Protein AF-F5LFX8-F1 (afdb_monomer_lite)

Structure (mmCIF, N/CA/C/O backbone):
data_AF-F5LFX8-F1
#
_entry.id   AF-F5LFX8-F1
#
loop_
_atom_site.group_PDB
_atom_site.id
_atom_site.type_symbol
_atom_site.label_atom_id
_atom_site.label_alt_id
_atom_site.label_comp_id
_atom_site.label_asym_id
_atom_site.label_entity_id
_atom_site.label_seq_id
_atom_site.pdbx_PDB_ins_code
_atom_site.Cartn_x
_atom_site.Cartn_y
_atom_site.Cartn_z
_atom_site.occupancy
_atom_site.B_iso_or_equiv
_atom_site.auth_seq_id
_atom_site.auth_comp_id
_atom_site.auth_asym_id
_atom_site.auth_atom_id
_atom_site.pdbx_PDB_model_num
ATOM 1 N N . MET A 1 1 ? -10.896 36.212 -31.256 1.00 43.72 1 MET A N 1
ATOM 2 C CA . MET A 1 1 ? -9.937 35.649 -30.282 1.00 43.72 1 MET A CA 1
ATOM 3 C C . MET A 1 1 ? -9.120 34.624 -31.043 1.00 43.72 1 MET A C 1
ATOM 5 O O . MET A 1 1 ? -9.660 33.579 -31.378 1.00 43.72 1 MET A O 1
ATOM 9 N N . ASN A 1 2 ? -7.901 34.992 -31.443 1.00 46.12 2 ASN A N 1
ATOM 10 C CA . ASN A 1 2 ? -7.038 34.135 -32.257 1.00 46.12 2 ASN A CA 1
ATOM 11 C C . ASN A 1 2 ? -6.363 33.093 -31.366 1.00 46.12 2 ASN A C 1
ATOM 13 O O . ASN A 1 2 ? -5.952 33.394 -30.247 1.00 46.12 2 ASN A O 1
ATOM 17 N N . ASN A 1 3 ? -6.340 31.857 -31.858 1.00 49.91 3 ASN A N 1
ATOM 18 C CA . ASN A 1 3 ? -5.835 30.698 -31.145 1.00 49.91 3 ASN A CA 1
ATOM 19 C C . ASN A 1 3 ? -4.299 30.683 -31.278 1.00 49.91 3 ASN A C 1
ATOM 21 O O . ASN A 1 3 ? -3.817 30.522 -32.400 1.00 49.91 3 ASN A O 1
ATOM 25 N N . PRO A 1 4 ? -3.525 30.834 -30.187 1.00 53.50 4 PRO A N 1
ATOM 26 C CA . PRO A 1 4 ? -2.066 31.019 -30.233 1.00 53.50 4 PRO A CA 1
ATOM 27 C C . PRO A 1 4 ? -1.301 29.832 -30.839 1.00 53.50 4 PRO A C 1
ATOM 29 O O . PRO A 1 4 ? -0.122 29.947 -31.151 1.00 53.50 4 PRO A O 1
ATOM 32 N N . ILE A 1 5 ? -1.968 28.691 -31.027 1.00 47.16 5 ILE A N 1
ATOM 33 C CA . ILE A 1 5 ? -1.415 27.507 -31.690 1.00 47.16 5 ILE A CA 1
ATOM 34 C C . ILE A 1 5 ? -1.383 27.687 -33.216 1.00 47.16 5 ILE A C 1
ATOM 36 O O . ILE A 1 5 ? -0.435 27.243 -33.857 1.00 47.16 5 ILE A O 1
ATOM 40 N N . ASN A 1 6 ? -2.366 28.375 -33.806 1.00 46.91 6 ASN A N 1
ATOM 41 C CA . ASN A 1 6 ? -2.425 28.565 -35.260 1.00 46.91 6 ASN A CA 1
ATOM 42 C C . ASN A 1 6 ? -1.360 29.560 -35.750 1.00 46.91 6 ASN A C 1
ATOM 44 O O . ASN A 1 6 ? -0.768 29.340 -36.802 1.00 46.91 6 ASN A O 1
ATOM 48 N N . ASP A 1 7 ? -1.026 30.570 -34.941 1.00 52.62 7 ASP A N 1
ATOM 49 C CA . ASP A 1 7 ? 0.012 31.558 -35.275 1.00 52.62 7 ASP A CA 1
ATOM 50 C C . ASP A 1 7 ? 1.422 30.930 -35.341 1.00 52.62 7 ASP A C 1
ATOM 52 O O . ASP A 1 7 ? 2.287 31.398 -36.081 1.00 52.62 7 ASP A O 1
ATOM 56 N N . VAL A 1 8 ? 1.660 29.830 -34.616 1.00 51.22 8 VAL A N 1
ATOM 57 C CA . VAL A 1 8 ? 2.938 29.093 -34.654 1.00 51.22 8 VAL A CA 1
ATOM 58 C C . VAL A 1 8 ? 3.071 28.267 -35.937 1.00 51.22 8 VAL A C 1
ATOM 60 O O . VAL A 1 8 ? 4.167 28.164 -36.491 1.00 51.22 8 VAL A O 1
ATOM 63 N N . PHE A 1 9 ? 1.971 27.706 -36.446 1.00 47.09 9 PHE A N 1
ATOM 64 C CA . PHE A 1 9 ? 1.980 26.947 -37.701 1.00 47.09 9 PHE A CA 1
ATOM 65 C C . PHE A 1 9 ? 2.110 27.853 -38.933 1.00 47.09 9 PHE A C 1
ATOM 67 O O . PHE A 1 9 ? 2.837 27.498 -39.869 1.00 47.09 9 PHE A O 1
ATOM 74 N N . ASP A 1 10 ? 1.509 29.044 -38.897 1.00 51.84 10 ASP A N 1
ATOM 75 C CA . ASP A 1 10 ? 1.672 30.064 -39.941 1.00 51.84 10 ASP A CA 1
ATOM 76 C C . ASP A 1 10 ? 3.082 30.689 -39.930 1.00 51.84 10 ASP A C 1
ATOM 78 O O . ASP A 1 10 ? 3.617 31.042 -40.980 1.00 51.84 10 ASP A O 1
ATOM 82 N N . ALA A 1 11 ? 3.749 30.754 -38.769 1.00 55.66 11 ALA A N 1
ATOM 83 C CA . ALA A 1 11 ? 5.136 31.224 -38.664 1.00 55.66 11 ALA A CA 1
ATOM 84 C C . ALA A 1 11 ? 6.180 30.215 -39.187 1.00 55.66 11 ALA A C 1
ATOM 86 O O . ALA A 1 11 ? 7.295 30.603 -39.548 1.00 55.66 11 ALA A O 1
ATOM 87 N N . LEU A 1 12 ? 5.840 28.922 -39.225 1.00 51.59 12 LEU A N 1
ATOM 88 C CA . LEU A 1 12 ? 6.732 27.841 -39.665 1.00 51.59 12 LEU A CA 1
ATOM 89 C C . LEU A 1 12 ? 6.524 27.439 -41.128 1.00 51.59 12 LEU A C 1
ATOM 91 O O . LEU A 1 12 ? 7.352 26.713 -41.688 1.00 51.59 12 LEU A O 1
ATOM 95 N N . THR A 1 13 ? 5.446 27.895 -41.766 1.00 61.66 13 THR A N 1
ATOM 96 C CA . THR A 1 13 ? 5.218 27.629 -43.185 1.00 61.66 13 THR A CA 1
ATOM 97 C C . THR A 1 13 ? 6.021 28.621 -44.033 1.00 61.66 13 THR A C 1
ATOM 99 O O . THR A 1 13 ? 5.833 29.831 -43.916 1.00 61.66 13 THR A O 1
ATOM 102 N N . PRO A 1 14 ? 6.938 28.152 -44.906 1.00 60.28 14 PRO A N 1
ATOM 103 C CA . PRO A 1 14 ? 7.744 29.050 -45.722 1.00 60.28 14 PRO A CA 1
ATOM 104 C C . PRO A 1 14 ? 6.842 29.906 -46.605 1.00 60.28 14 PRO A C 1
ATOM 106 O O . PRO A 1 14 ? 5.980 29.378 -47.315 1.00 60.28 14 PRO A O 1
ATOM 109 N N . THR A 1 15 ? 7.069 31.216 -46.595 1.00 73.81 15 THR A N 1
ATOM 110 C CA . THR A 1 15 ? 6.330 32.146 -47.456 1.00 73.81 15 THR A CA 1
ATOM 111 C C . THR A 1 15 ? 6.517 31.770 -48.929 1.00 73.81 15 THR A C 1
ATOM 113 O O . THR A 1 15 ? 7.553 31.226 -49.323 1.00 73.81 15 THR A O 1
ATOM 116 N N . GLU A 1 16 ? 5.543 32.084 -49.783 1.00 72.69 16 GLU A N 1
ATOM 117 C CA . GLU A 1 16 ? 5.619 31.761 -51.219 1.00 72.69 16 GLU A CA 1
ATOM 118 C C . GLU A 1 16 ? 6.882 32.344 -51.889 1.00 72.69 16 GLU A C 1
ATOM 120 O O . GLU A 1 16 ? 7.506 31.701 -52.735 1.00 72.69 16 GLU A O 1
ATOM 125 N N . GLY A 1 17 ? 7.365 33.503 -51.420 1.00 73.81 17 GLY A N 1
ATOM 126 C CA . GLY A 1 17 ? 8.640 34.079 -51.862 1.00 73.81 17 GLY A CA 1
ATOM 127 C C . GLY A 1 17 ? 9.874 33.248 -51.471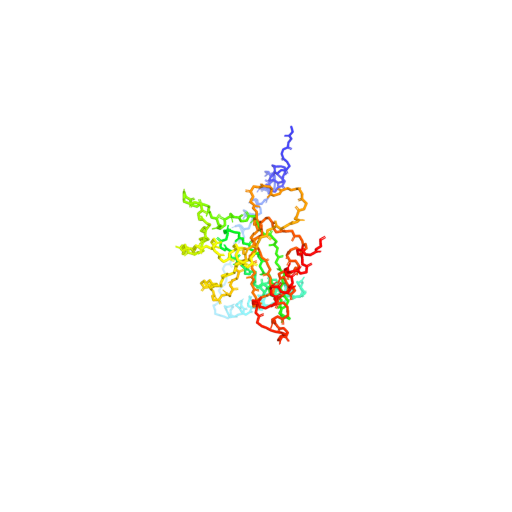 1.00 73.81 17 GLY A C 1
ATOM 128 O O . GLY A 1 17 ? 10.833 33.157 -52.243 1.00 73.81 17 GLY A O 1
ATOM 129 N N . GLN A 1 18 ? 9.857 32.599 -50.301 1.00 60.81 18 GLN A N 1
ATOM 130 C CA . GLN A 1 18 ? 10.919 31.682 -49.867 1.00 60.81 18 GLN A CA 1
ATOM 131 C C . GLN A 1 18 ? 10.873 30.362 -50.643 1.00 60.81 18 GLN A C 1
ATOM 133 O O . GLN A 1 18 ? 11.925 29.883 -51.073 1.00 60.81 18 GLN A O 1
ATOM 138 N N . LYS A 1 19 ? 9.678 29.820 -50.914 1.00 67.56 19 LYS A N 1
ATOM 139 C CA . LYS A 1 19 ? 9.518 28.629 -51.767 1.00 67.56 19 LYS A CA 1
ATOM 140 C C . LYS A 1 19 ? 10.029 28.875 -53.186 1.00 67.56 19 LYS A C 1
ATOM 142 O O . LYS A 1 19 ? 10.743 28.031 -53.725 1.00 67.56 19 LYS A O 1
ATOM 147 N N . ALA A 1 20 ? 9.747 30.043 -53.765 1.00 71.62 20 ALA A N 1
ATOM 148 C CA . ALA A 1 20 ? 10.241 30.415 -55.091 1.00 71.62 20 ALA A CA 1
ATOM 149 C C . ALA A 1 20 ? 11.778 30.530 -55.134 1.00 71.62 20 ALA A C 1
ATOM 151 O O . ALA A 1 20 ? 12.415 30.039 -56.069 1.00 71.62 20 ALA A O 1
ATOM 152 N N . LYS A 1 21 ? 12.403 31.106 -54.095 1.00 69.06 21 LYS A N 1
ATOM 153 C CA . LYS A 1 21 ? 13.873 31.134 -53.968 1.00 69.06 21 LYS A CA 1
ATOM 154 C C . LYS A 1 21 ? 14.472 29.733 -53.836 1.00 69.06 21 LYS A C 1
ATOM 156 O O . LYS A 1 21 ? 15.482 29.453 -54.482 1.00 69.06 21 LYS A O 1
ATOM 161 N N . MET A 1 22 ? 13.848 28.854 -53.052 1.00 62.44 22 MET A N 1
ATOM 162 C CA . MET A 1 22 ? 14.282 27.458 -52.923 1.00 62.44 22 MET A CA 1
ATOM 163 C C . MET A 1 22 ? 14.174 26.711 -54.256 1.00 62.44 22 MET A C 1
ATOM 165 O O . MET A 1 22 ? 15.120 26.035 -54.656 1.00 62.44 22 MET A O 1
ATOM 169 N N . TRP A 1 23 ? 13.078 26.890 -54.994 1.00 66.69 23 TRP A N 1
ATOM 170 C CA . TRP A 1 23 ? 12.894 26.274 -56.310 1.00 66.69 23 TRP A CA 1
ATOM 171 C C . TRP A 1 23 ? 13.900 26.761 -57.354 1.00 66.69 23 TRP A C 1
ATOM 173 O O . TRP A 1 23 ? 14.431 25.952 -58.120 1.00 66.69 23 TRP A O 1
ATOM 183 N N . ASN A 1 24 ? 14.224 28.055 -57.354 1.00 71.19 24 ASN A N 1
ATOM 184 C CA . ASN A 1 24 ? 15.251 28.604 -58.237 1.00 71.19 24 ASN A CA 1
ATOM 185 C C . ASN A 1 24 ? 16.651 28.081 -57.884 1.00 71.19 24 ASN A C 1
ATOM 187 O O . ASN A 1 24 ? 17.420 27.762 -58.789 1.00 71.19 24 ASN A O 1
ATOM 191 N N . ALA A 1 25 ? 16.965 27.908 -56.595 1.00 62.53 25 ALA A N 1
ATOM 192 C CA . ALA A 1 25 ? 18.230 27.314 -56.160 1.00 62.53 25 ALA A CA 1
ATOM 193 C C . ALA A 1 25 ? 18.351 25.834 -56.573 1.00 62.53 25 ALA A C 1
ATOM 195 O O . ALA A 1 25 ? 19.383 25.426 -57.105 1.00 62.53 25 ALA A O 1
ATOM 196 N N . ILE A 1 26 ? 17.277 25.050 -56.419 1.00 62.25 26 ILE A N 1
ATOM 197 C CA . ILE A 1 26 ? 17.220 23.637 -56.837 1.00 62.25 26 ILE A CA 1
ATOM 198 C C . ILE A 1 26 ? 17.352 23.507 -58.363 1.00 62.25 26 ILE A C 1
ATOM 200 O O . ILE A 1 26 ? 18.040 22.616 -58.867 1.00 62.25 26 ILE A O 1
ATOM 204 N N . SER A 1 27 ? 16.731 24.417 -59.113 1.00 64.62 27 SER A N 1
ATOM 205 C CA . SER A 1 27 ? 16.782 24.419 -60.581 1.00 64.62 27 SER A CA 1
ATOM 206 C C . SER A 1 27 ? 18.151 24.857 -61.112 1.00 64.62 27 SER A C 1
ATOM 208 O O . SER A 1 27 ? 18.653 24.266 -62.068 1.00 64.62 27 SER A O 1
ATOM 210 N N . ALA A 1 28 ? 18.808 25.819 -60.453 1.00 62.53 28 ALA A N 1
ATOM 211 C CA . ALA A 1 28 ? 20.181 26.220 -60.764 1.00 62.53 28 ALA A CA 1
ATOM 212 C C . ALA A 1 28 ? 21.189 25.086 -60.502 1.00 62.53 28 ALA A C 1
ATOM 214 O O . ALA A 1 28 ? 22.147 24.918 -61.256 1.00 62.53 28 ALA A O 1
ATOM 215 N N . GLN A 1 29 ? 20.938 24.252 -59.488 1.00 53.44 29 GLN A N 1
ATOM 216 C CA . GLN A 1 29 ? 21.784 23.106 -59.154 1.00 53.44 29 GLN A CA 1
ATOM 217 C C . GLN A 1 29 ? 21.656 21.951 -60.166 1.00 53.44 29 GLN A C 1
ATOM 219 O O . GLN A 1 29 ? 22.617 21.214 -60.384 1.00 53.44 29 GLN A O 1
ATOM 224 N N . LYS A 1 30 ? 20.504 21.821 -60.841 1.00 51.16 30 LYS A N 1
ATOM 225 C CA . LYS A 1 30 ? 20.271 20.801 -61.882 1.00 51.16 30 LYS A CA 1
ATOM 226 C C . LYS A 1 30 ? 20.978 21.079 -63.216 1.00 51.16 30 LYS A C 1
ATOM 228 O O . LYS A 1 30 ? 21.136 20.145 -63.998 1.00 51.16 30 LYS A O 1
ATOM 233 N N . ASN A 1 31 ? 21.421 22.313 -63.473 1.00 50.62 31 ASN A N 1
ATOM 234 C CA . ASN A 1 31 ? 22.055 22.704 -64.742 1.00 50.62 31 ASN A CA 1
ATOM 235 C C . ASN A 1 31 ? 23.593 22.667 -64.734 1.00 50.62 31 ASN A C 1
ATOM 237 O O . ASN A 1 31 ? 24.220 22.962 -65.752 1.00 50.62 31 ASN A O 1
ATOM 241 N N . ILE A 1 32 ? 24.226 22.266 -63.629 1.00 51.91 32 ILE A N 1
ATOM 242 C CA . ILE A 1 32 ? 25.683 22.103 -63.574 1.00 51.91 32 ILE A CA 1
ATOM 243 C C . ILE A 1 32 ? 26.025 20.674 -64.009 1.00 51.91 32 ILE A C 1
ATOM 245 O O . ILE A 1 32 ? 26.146 19.763 -63.192 1.00 51.91 32 ILE A O 1
ATOM 249 N N . GLN A 1 33 ? 26.166 20.464 -65.318 1.00 51.75 33 GLN A N 1
ATOM 250 C CA . GLN A 1 33 ? 26.798 19.256 -65.848 1.00 51.75 33 GLN A CA 1
ATOM 251 C C . GLN A 1 33 ? 28.321 19.350 -65.676 1.00 51.75 33 GLN A C 1
ATOM 253 O O . GLN A 1 33 ? 28.931 20.267 -66.229 1.00 51.75 33 GLN A O 1
ATOM 258 N N . PRO A 1 34 ? 28.989 18.395 -65.007 1.00 42.84 34 PRO A N 1
ATOM 259 C CA . PRO A 1 34 ? 30.418 18.233 -65.174 1.00 42.84 34 PRO A CA 1
ATOM 260 C C . PRO A 1 34 ? 30.694 17.379 -66.416 1.00 42.84 34 PRO A C 1
ATOM 262 O O . PRO A 1 34 ? 30.266 16.229 -66.542 1.00 42.84 34 PRO A O 1
ATOM 265 N N . ILE A 1 35 ? 31.452 17.981 -67.327 1.00 46.69 35 ILE A N 1
ATOM 266 C CA . ILE A 1 35 ? 32.096 17.363 -68.484 1.00 46.69 35 ILE A CA 1
ATOM 267 C C . ILE A 1 35 ? 32.816 16.077 -68.045 1.00 46.69 35 ILE A C 1
ATOM 269 O O . ILE A 1 35 ? 33.652 16.079 -67.139 1.00 46.69 35 ILE A O 1
ATOM 273 N N . ARG A 1 36 ? 32.492 14.961 -68.708 1.00 45.09 36 ARG A N 1
ATOM 274 C CA . ARG A 1 36 ? 33.184 13.673 -68.562 1.00 45.09 36 ARG A CA 1
ATOM 275 C C . ARG A 1 36 ? 34.646 13.817 -68.997 1.00 45.09 36 ARG A C 1
ATOM 277 O O . ARG A 1 36 ? 34.911 13.999 -70.181 1.00 45.09 36 ARG A O 1
ATOM 284 N N . SER A 1 37 ? 35.592 13.597 -68.084 1.00 38.25 37 SER A N 1
ATOM 285 C CA . SER A 1 37 ? 36.940 13.145 -68.445 1.00 38.25 37 SER A CA 1
ATOM 286 C C . SER A 1 37 ? 37.303 11.869 -67.673 1.00 38.25 37 SER A C 1
ATOM 288 O O . SER A 1 37 ? 36.925 11.659 -66.520 1.00 38.25 37 SER A O 1
ATOM 290 N N . ARG A 1 38 ? 37.933 10.947 -68.403 1.00 43.69 38 ARG A N 1
ATOM 291 C CA . ARG A 1 38 ? 38.226 9.555 -68.044 1.00 43.69 38 ARG A CA 1
ATOM 292 C C . ARG A 1 38 ? 39.338 9.460 -66.986 1.00 43.69 38 ARG A C 1
ATOM 2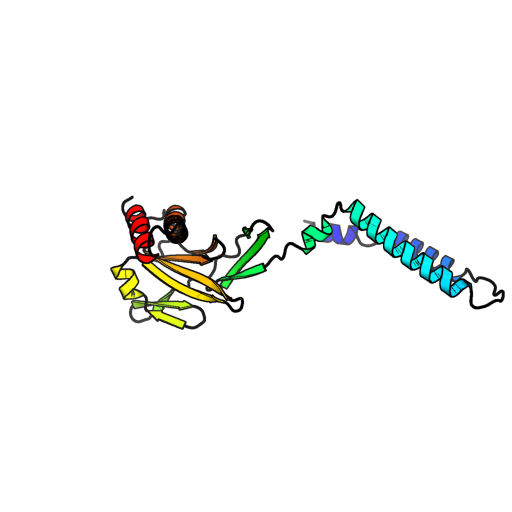94 O O . ARG A 1 38 ? 40.426 9.965 -67.212 1.00 43.69 38 ARG A O 1
ATOM 301 N N . SER A 1 39 ? 39.126 8.697 -65.913 1.00 41.72 39 SER A N 1
ATOM 302 C CA . SER A 1 39 ? 39.921 7.491 -65.583 1.00 41.72 39 SER A CA 1
ATOM 303 C C . SER A 1 39 ? 39.414 6.841 -64.277 1.00 41.72 39 SER A C 1
ATOM 305 O O . SER A 1 39 ? 38.948 7.555 -63.384 1.00 41.72 39 SER A O 1
ATOM 307 N N . PRO A 1 40 ? 39.420 5.497 -64.158 1.00 55.00 40 PRO A N 1
ATOM 308 C CA . PRO A 1 40 ? 38.656 4.803 -63.129 1.00 55.00 40 PRO A CA 1
ATOM 309 C C . PRO A 1 40 ? 39.539 4.311 -61.962 1.00 55.00 40 PRO A C 1
ATOM 311 O O . PRO A 1 40 ? 40.744 4.124 -62.086 1.00 55.00 40 PRO A O 1
ATOM 314 N N . ILE A 1 41 ? 38.890 4.047 -60.824 1.00 51.62 41 ILE A N 1
ATOM 315 C CA . ILE A 1 41 ? 39.345 3.233 -59.676 1.00 51.62 41 ILE A CA 1
ATOM 316 C C . ILE A 1 41 ? 39.977 3.988 -58.485 1.00 51.62 41 ILE A C 1
ATOM 318 O O . ILE A 1 41 ? 39.458 3.834 -57.381 1.00 51.62 41 ILE A O 1
ATOM 322 N N . ARG A 1 42 ? 40.982 4.870 -58.620 1.00 46.66 42 ARG A N 1
ATOM 323 C CA . ARG A 1 42 ? 41.636 5.462 -57.414 1.00 46.66 42 ARG A CA 1
ATOM 324 C C . ARG A 1 42 ? 40.793 6.472 -56.606 1.00 46.66 42 ARG A C 1
ATOM 326 O O . ARG A 1 42 ? 41.011 6.620 -55.408 1.00 46.66 42 ARG A O 1
ATOM 333 N N . ARG A 1 43 ? 39.786 7.125 -57.204 1.00 47.34 43 ARG A N 1
ATOM 334 C CA . ARG A 1 43 ? 38.902 8.085 -56.495 1.00 47.34 43 ARG A CA 1
ATOM 335 C C . ARG A 1 43 ? 37.820 7.437 -55.622 1.00 47.34 43 ARG A C 1
ATOM 337 O O . ARG A 1 43 ? 37.304 8.103 -54.730 1.00 47.34 43 ARG A O 1
ATOM 344 N N . ARG A 1 44 ? 37.481 6.161 -55.843 1.00 47.25 44 ARG A N 1
ATOM 345 C CA . ARG A 1 44 ? 36.415 5.483 -55.080 1.00 47.25 44 ARG A CA 1
ATOM 346 C C . ARG A 1 44 ? 36.833 5.072 -53.667 1.00 47.25 44 ARG A C 1
ATOM 348 O O . ARG A 1 44 ? 35.953 4.890 -52.842 1.00 47.25 44 ARG A O 1
ATOM 355 N N . LEU A 1 45 ? 38.135 4.972 -53.386 1.00 46.84 45 LEU A N 1
ATOM 356 C CA . LEU A 1 45 ? 38.648 4.673 -52.042 1.00 46.84 45 LEU A CA 1
ATOM 357 C C . LEU A 1 45 ? 38.894 5.938 -51.204 1.00 46.84 45 LEU A C 1
ATOM 359 O O . LEU A 1 45 ? 38.690 5.922 -49.997 1.00 46.84 45 LEU A O 1
ATOM 363 N N . LEU A 1 46 ? 39.277 7.056 -51.830 1.00 48.59 46 LEU A N 1
ATOM 364 C CA . LEU A 1 46 ? 39.497 8.321 -51.116 1.00 48.59 46 LEU A CA 1
ATOM 365 C C . LEU A 1 46 ? 38.182 9.013 -50.731 1.00 48.59 46 LEU A C 1
ATOM 367 O O . LEU A 1 46 ? 38.069 9.539 -49.628 1.00 48.59 46 LEU A O 1
ATOM 371 N N . ALA A 1 47 ? 37.160 8.978 -51.593 1.00 51.72 47 ALA A N 1
ATOM 372 C CA . ALA A 1 47 ? 35.870 9.603 -51.290 1.00 51.72 47 ALA A CA 1
ATOM 373 C C . ALA A 1 47 ? 35.137 8.927 -50.114 1.00 51.72 47 ALA A C 1
ATOM 375 O O . ALA A 1 47 ? 34.530 9.614 -49.297 1.00 51.72 47 ALA A O 1
ATOM 376 N N . SER A 1 48 ? 35.237 7.601 -49.986 1.00 52.38 48 SER A N 1
ATOM 377 C CA . SER A 1 48 ? 34.652 6.847 -48.871 1.00 52.38 48 SER A CA 1
ATOM 378 C C . SER A 1 48 ? 35.401 7.080 -47.559 1.00 52.38 48 SER A C 1
ATOM 380 O O . SER A 1 48 ? 34.762 7.320 -46.540 1.00 52.38 48 SER A O 1
ATOM 382 N N . LEU A 1 49 ? 36.738 7.123 -47.579 1.00 51.50 49 LEU A N 1
ATOM 383 C CA . LEU A 1 49 ? 37.537 7.471 -46.397 1.00 51.50 49 LEU A CA 1
ATOM 384 C C . LEU A 1 49 ? 37.250 8.893 -45.896 1.00 51.50 49 LEU A C 1
ATOM 386 O O . LEU A 1 49 ? 37.106 9.096 -44.694 1.00 51.50 49 LEU A O 1
ATOM 390 N N . THR A 1 50 ? 37.090 9.857 -46.806 1.00 52.59 50 THR A N 1
ATOM 391 C CA . THR A 1 50 ? 36.787 11.251 -46.438 1.00 52.59 50 THR A CA 1
ATOM 392 C C . THR A 1 50 ? 35.368 11.389 -45.875 1.00 52.59 50 THR A C 1
ATOM 394 O O . THR A 1 50 ? 35.169 12.124 -44.914 1.00 52.59 50 THR A O 1
ATOM 397 N N . ALA A 1 51 ? 34.389 10.647 -46.409 1.00 52.75 51 ALA A N 1
ATOM 398 C CA . ALA A 1 51 ? 33.021 10.617 -45.883 1.00 52.75 51 ALA A CA 1
ATOM 399 C C . ALA A 1 51 ? 32.934 9.950 -44.497 1.00 52.75 51 ALA A C 1
ATOM 401 O O . ALA A 1 51 ? 32.230 10.454 -43.623 1.00 52.75 51 ALA A O 1
ATOM 402 N N . CYS A 1 52 ? 33.687 8.869 -44.261 1.00 54.12 52 CYS A N 1
ATOM 403 C CA . CYS A 1 52 ? 33.782 8.248 -42.938 1.00 54.12 52 CYS A CA 1
ATOM 404 C C . CYS A 1 52 ? 34.469 9.177 -41.927 1.00 54.12 52 CYS A C 1
ATOM 406 O O . CYS A 1 52 ? 34.000 9.299 -40.800 1.00 54.12 52 CYS A O 1
ATOM 408 N N . PHE A 1 53 ? 35.528 9.887 -42.330 1.00 54.38 53 PHE A N 1
ATOM 409 C CA . PHE A 1 53 ? 36.205 10.849 -41.456 1.00 54.38 53 PHE A CA 1
ATOM 410 C C . PHE A 1 53 ? 35.312 12.057 -41.136 1.00 54.38 53 PHE A C 1
ATOM 412 O O . PHE A 1 53 ? 35.250 12.483 -39.988 1.00 54.38 53 PHE A O 1
ATOM 419 N N . LEU A 1 54 ? 34.546 12.559 -42.112 1.00 51.28 54 LEU A N 1
ATOM 420 C CA . LEU A 1 54 ? 33.531 13.595 -41.888 1.00 51.28 54 LEU A CA 1
ATOM 421 C C . LEU A 1 54 ? 32.412 13.114 -40.956 1.00 51.28 54 LEU A C 1
ATOM 423 O O . LEU A 1 54 ? 32.013 13.875 -40.083 1.00 51.28 54 LEU A O 1
ATOM 427 N N . MET A 1 55 ? 31.951 11.862 -41.061 1.00 51.66 55 MET A N 1
ATOM 428 C CA . MET A 1 55 ? 30.980 11.308 -40.106 1.00 51.66 55 MET A CA 1
ATOM 429 C C . MET A 1 55 ? 31.548 11.195 -38.690 1.00 51.66 55 MET A C 1
ATOM 431 O O . MET A 1 55 ? 30.845 11.526 -37.738 1.00 51.66 55 MET A O 1
ATOM 435 N N . VAL A 1 56 ? 32.811 10.797 -38.524 1.00 55.59 56 VAL A N 1
ATOM 436 C CA . VAL A 1 56 ? 33.455 10.747 -37.200 1.00 55.59 56 VAL A CA 1
ATOM 437 C C . VAL A 1 56 ? 33.643 12.155 -36.627 1.00 55.59 56 VAL A C 1
ATOM 439 O O . VAL A 1 56 ? 33.359 12.368 -35.453 1.00 55.59 56 VAL A O 1
ATOM 442 N N . VAL A 1 57 ? 34.037 13.137 -37.445 1.00 55.97 57 VAL A N 1
ATOM 443 C CA . VAL A 1 57 ? 34.204 14.531 -37.001 1.00 55.97 57 VAL A CA 1
ATOM 444 C C . VAL A 1 57 ? 32.862 15.179 -36.662 1.00 55.97 57 VAL A C 1
ATOM 446 O O . VAL A 1 57 ? 32.781 15.841 -35.636 1.00 55.97 57 VAL A O 1
ATOM 449 N N . VAL A 1 58 ? 31.802 14.949 -37.447 1.00 54.50 58 VAL A N 1
ATOM 450 C CA . VAL A 1 58 ? 30.438 15.427 -37.139 1.00 54.50 58 VAL A CA 1
ATOM 451 C C . VAL A 1 58 ? 29.883 14.744 -35.887 1.00 54.50 58 VAL A C 1
ATOM 453 O O . VAL A 1 58 ? 29.226 15.392 -35.080 1.00 54.50 58 VAL A O 1
ATOM 456 N N . SER A 1 59 ? 30.194 13.462 -35.675 1.00 51.06 59 SER A N 1
ATOM 457 C CA . SER A 1 59 ? 29.816 12.750 -34.449 1.00 51.06 59 SER A CA 1
ATOM 458 C C . SER A 1 59 ? 30.563 13.304 -33.235 1.00 51.06 59 SER A C 1
ATOM 460 O O . SER A 1 59 ? 29.944 13.548 -32.208 1.00 51.06 59 SER A O 1
ATOM 462 N N . ALA A 1 60 ? 31.867 13.569 -33.352 1.00 51.75 60 ALA A N 1
ATOM 463 C CA . ALA A 1 60 ? 32.687 14.113 -32.271 1.00 51.75 60 ALA A CA 1
ATOM 464 C C . ALA A 1 60 ? 32.342 15.575 -31.944 1.00 51.75 60 ALA A C 1
ATOM 466 O O . ALA A 1 60 ? 32.307 15.941 -30.771 1.00 51.75 60 ALA A O 1
ATOM 467 N N . THR A 1 61 ? 32.036 16.409 -32.943 1.00 55.00 61 THR A N 1
ATOM 468 C CA . THR A 1 61 ? 31.593 17.792 -32.711 1.00 55.00 61 THR A CA 1
ATOM 469 C C . THR A 1 61 ? 30.168 17.851 -32.180 1.00 55.00 61 THR A C 1
ATOM 471 O O . THR A 1 61 ? 29.908 18.678 -31.314 1.00 55.00 61 THR A O 1
ATOM 474 N N . ALA A 1 62 ? 29.269 16.950 -32.588 1.00 48.19 62 ALA A N 1
ATOM 475 C CA . ALA A 1 62 ? 27.961 16.798 -31.948 1.00 48.19 62 ALA A CA 1
ATOM 476 C C . ALA A 1 62 ? 28.087 16.309 -30.491 1.00 48.19 62 ALA A C 1
ATOM 478 O O . ALA A 1 62 ? 27.369 16.794 -29.620 1.00 48.19 62 ALA A O 1
ATOM 479 N N . TYR A 1 63 ? 29.029 15.406 -30.198 1.00 47.31 63 TYR A N 1
ATOM 480 C CA . TYR A 1 63 ? 29.295 14.908 -28.843 1.00 47.31 63 TYR A CA 1
ATOM 481 C C . TYR A 1 63 ? 29.899 15.981 -27.924 1.00 47.31 63 TYR A C 1
ATOM 483 O O . TYR A 1 63 ? 29.502 16.110 -26.768 1.00 47.31 63 TYR A O 1
ATOM 491 N N . ALA A 1 64 ? 30.824 16.788 -28.451 1.00 52.56 64 ALA A N 1
ATOM 492 C CA . ALA A 1 64 ? 31.439 17.900 -27.730 1.00 52.56 64 ALA A CA 1
ATOM 493 C C . ALA A 1 64 ? 30.486 19.099 -27.577 1.00 52.56 64 ALA A C 1
ATOM 495 O O . ALA A 1 64 ? 30.445 19.714 -26.519 1.00 52.56 64 ALA A O 1
ATOM 496 N N . ALA A 1 65 ? 29.669 19.406 -28.591 1.00 49.44 65 ALA A N 1
ATOM 497 C CA . ALA A 1 65 ? 28.679 20.488 -28.531 1.00 49.44 65 ALA A CA 1
ATOM 498 C C . ALA A 1 65 ? 27.480 20.163 -27.625 1.00 49.44 65 ALA A C 1
ATOM 500 O O . ALA A 1 65 ? 26.745 21.065 -27.230 1.00 49.44 65 ALA A O 1
ATOM 501 N N . THR A 1 66 ? 27.281 18.886 -27.292 1.00 46.81 66 THR A N 1
ATOM 502 C CA . THR A 1 66 ? 26.253 18.438 -26.345 1.00 46.81 66 THR A CA 1
ATOM 503 C C . THR A 1 66 ? 26.811 18.113 -24.961 1.00 46.81 66 THR A C 1
ATOM 505 O O . THR A 1 66 ? 26.043 17.695 -24.099 1.00 46.81 66 THR A O 1
ATOM 508 N N . ASP A 1 67 ? 28.112 18.329 -24.727 1.00 45.91 67 ASP A N 1
ATOM 509 C CA . ASP A 1 67 ? 28.790 18.128 -23.436 1.00 45.91 67 ASP A CA 1
ATOM 510 C C . ASP A 1 67 ? 28.488 16.750 -22.804 1.00 45.91 67 ASP A C 1
ATOM 512 O O . ASP A 1 67 ? 28.264 16.614 -21.603 1.00 45.91 67 ASP A O 1
ATOM 516 N N . GLY A 1 68 ? 28.348 15.712 -23.642 1.00 43.84 68 GLY A N 1
ATOM 517 C CA . GLY A 1 68 ? 27.960 14.363 -23.206 1.00 43.84 68 GLY A CA 1
ATOM 518 C C . GLY A 1 68 ? 26.510 14.202 -22.708 1.00 43.84 68 GLY A C 1
ATOM 519 O O . GLY A 1 68 ? 26.105 13.082 -22.387 1.00 43.84 68 GLY A O 1
ATOM 520 N N . LYS A 1 69 ? 25.687 15.261 -22.693 1.00 44.16 69 LYS A N 1
ATOM 521 C CA . LYS A 1 69 ? 24.303 15.225 -22.177 1.00 44.16 69 LYS A CA 1
ATOM 522 C C . LYS A 1 69 ? 23.342 14.390 -23.014 1.00 44.16 69 LYS A C 1
ATOM 524 O O . LYS A 1 69 ? 22.387 13.850 -22.474 1.00 44.16 69 LYS A O 1
ATOM 529 N N . VAL A 1 70 ? 23.563 14.240 -24.320 1.00 41.53 70 VAL A N 1
ATOM 530 C CA . VAL A 1 70 ? 22.656 13.422 -25.150 1.00 41.53 70 VAL A CA 1
ATOM 531 C C . VAL A 1 70 ? 22.759 11.935 -24.789 1.00 41.53 70 VAL A C 1
ATOM 533 O O . VAL A 1 70 ? 21.750 11.236 -24.817 1.00 41.53 70 VAL A O 1
ATOM 536 N N . ILE A 1 71 ? 23.930 11.455 -24.354 1.00 40.34 71 ILE A N 1
ATOM 537 C CA . ILE A 1 71 ? 24.076 10.071 -23.876 1.00 40.34 71 ILE A CA 1
ATOM 538 C C . ILE A 1 71 ? 23.507 9.897 -22.465 1.00 40.34 71 ILE A C 1
ATOM 540 O O . ILE A 1 71 ? 22.914 8.855 -22.196 1.00 40.34 71 ILE A O 1
ATOM 544 N N . SER A 1 72 ? 23.596 10.900 -21.583 1.00 39.59 72 SER A N 1
ATOM 545 C CA . SER A 1 72 ? 22.936 10.814 -20.271 1.00 39.59 72 SER A CA 1
ATOM 546 C C . SER A 1 72 ? 21.409 10.907 -20.371 1.00 39.59 72 SER A C 1
ATOM 548 O O . SER A 1 72 ? 20.710 10.210 -19.644 1.00 39.59 72 SER A O 1
ATOM 550 N N . ILE A 1 73 ? 20.874 11.670 -21.331 1.00 41.34 73 ILE A N 1
ATOM 551 C CA . ILE A 1 73 ? 19.429 11.742 -21.606 1.00 41.34 73 ILE A CA 1
ATOM 552 C C . ILE A 1 73 ? 18.895 10.418 -22.183 1.00 41.34 73 ILE A C 1
ATOM 554 O O . ILE A 1 73 ? 17.773 10.039 -21.869 1.00 41.34 73 ILE A O 1
ATOM 558 N N . ILE A 1 74 ? 19.690 9.684 -22.972 1.00 43.84 74 ILE A N 1
ATOM 559 C CA . ILE A 1 74 ? 19.297 8.368 -23.518 1.00 43.84 74 ILE A CA 1
ATOM 560 C C . ILE A 1 74 ? 19.502 7.230 -22.496 1.00 43.84 74 ILE A C 1
ATOM 562 O O . ILE A 1 74 ? 18.815 6.213 -22.572 1.00 43.84 74 ILE A O 1
ATOM 566 N N . LYS A 1 75 ? 20.403 7.387 -21.516 1.00 42.59 75 LYS A N 1
ATOM 567 C CA . LYS A 1 75 ? 20.611 6.400 -20.439 1.00 42.59 75 LYS A CA 1
ATOM 568 C C . LYS A 1 75 ? 19.577 6.454 -19.316 1.00 42.59 75 LYS A C 1
ATOM 570 O O . LYS A 1 75 ? 19.420 5.460 -18.616 1.00 42.59 75 LYS A O 1
ATOM 575 N N . ASN A 1 76 ? 18.859 7.562 -19.163 1.00 49.03 76 ASN A N 1
ATOM 576 C CA . ASN A 1 76 ? 17.779 7.667 -18.189 1.00 49.03 76 ASN A CA 1
ATOM 577 C C . ASN A 1 76 ? 16.552 6.905 -18.708 1.00 49.03 76 ASN A C 1
ATOM 579 O O . ASN A 1 76 ? 15.652 7.489 -19.313 1.00 49.03 76 ASN A O 1
ATOM 583 N N . GLN A 1 77 ? 16.535 5.585 -18.510 1.00 54.59 77 GLN A N 1
ATOM 584 C CA . GLN A 1 77 ? 15.367 4.746 -18.769 1.00 54.59 77 GLN A CA 1
ATOM 585 C C . GLN A 1 77 ? 14.213 5.227 -17.883 1.00 54.59 77 GLN A C 1
ATOM 587 O O . GLN A 1 77 ? 14.142 4.916 -16.697 1.00 54.59 77 GLN A O 1
ATOM 592 N N . MET A 1 78 ? 13.321 6.034 -18.458 1.00 62.03 78 MET A N 1
ATOM 593 C CA . MET A 1 78 ? 12.053 6.367 -17.825 1.00 62.03 78 MET A CA 1
ATOM 594 C C . MET A 1 78 ? 11.163 5.129 -17.885 1.00 62.03 78 MET A C 1
ATOM 596 O O . MET A 1 78 ? 10.579 4.827 -18.927 1.00 62.03 78 MET A O 1
ATOM 600 N N . ASN A 1 79 ? 11.070 4.412 -16.771 1.00 74.19 79 ASN A N 1
ATOM 601 C CA . ASN A 1 79 ? 10.214 3.241 -16.660 1.00 74.19 79 ASN A CA 1
ATOM 602 C C . ASN A 1 79 ? 8.839 3.692 -16.173 1.00 74.19 79 ASN A C 1
ATOM 604 O O . ASN A 1 79 ? 8.703 4.285 -15.102 1.00 74.19 79 ASN A O 1
ATOM 608 N N . LYS A 1 80 ? 7.809 3.440 -16.982 1.00 79.81 80 LYS A N 1
ATOM 609 C CA . LYS A 1 80 ? 6.427 3.673 -16.571 1.00 79.81 80 LYS A CA 1
ATOM 610 C C . LYS A 1 80 ? 5.957 2.481 -15.742 1.00 79.81 80 LYS A C 1
ATOM 612 O O . LYS A 1 80 ? 5.926 1.371 -16.261 1.00 79.81 80 LYS A O 1
ATOM 617 N N . ILE A 1 81 ? 5.572 2.726 -14.495 1.00 81.19 81 ILE A N 1
ATOM 618 C CA . ILE A 1 81 ? 5.028 1.707 -13.588 1.00 81.19 81 ILE A CA 1
ATOM 619 C C . ILE A 1 81 ? 3.521 1.913 -13.486 1.00 81.19 81 ILE A C 1
ATOM 621 O O . ILE A 1 81 ? 3.072 3.053 -13.341 1.00 81.19 81 ILE A O 1
ATOM 625 N N . PHE A 1 82 ? 2.752 0.829 -13.580 1.00 83.62 82 PHE A N 1
ATOM 626 C CA . PHE A 1 82 ? 1.293 0.834 -13.468 1.00 83.62 82 PHE A CA 1
ATOM 627 C C . PHE A 1 82 ? 0.869 0.257 -12.121 1.00 83.62 82 PHE A C 1
ATOM 629 O O . PHE A 1 82 ? 1.356 -0.788 -11.712 1.00 83.62 82 PHE A O 1
ATOM 636 N N . PHE A 1 83 ? -0.054 0.934 -11.450 1.00 85.56 83 PHE A N 1
ATOM 637 C CA . PHE A 1 83 ? -0.614 0.505 -10.172 1.00 85.56 83 PHE A CA 1
ATOM 638 C C . PHE A 1 83 ? -1.928 -0.243 -10.392 1.00 85.56 83 PHE A C 1
ATOM 640 O O . PHE A 1 83 ? -2.610 -0.015 -11.400 1.00 85.56 83 PHE A O 1
ATOM 647 N N . ALA A 1 84 ? -2.338 -1.065 -9.424 1.00 83.81 84 ALA A N 1
ATOM 648 C CA . ALA A 1 84 ? -3.596 -1.815 -9.495 1.00 83.81 84 ALA A CA 1
ATOM 649 C C . ALA A 1 84 ? -4.800 -0.889 -9.727 1.00 83.81 84 ALA A C 1
ATOM 651 O O . ALA A 1 84 ? -5.762 -1.243 -10.404 1.00 83.81 84 ALA A O 1
ATOM 652 N N . SER A 1 85 ? -4.734 0.334 -9.191 1.00 76.50 85 SER A N 1
ATOM 653 C CA . SER A 1 85 ? -5.782 1.355 -9.339 1.00 76.50 85 SER A CA 1
ATOM 654 C C . SER A 1 85 ? -5.914 1.937 -10.758 1.00 76.50 85 SER A C 1
ATOM 656 O O . SER A 1 85 ? -6.723 2.840 -10.980 1.00 76.50 85 SER A O 1
ATOM 658 N N . GLY A 1 86 ? -5.099 1.478 -11.713 1.00 76.31 86 GLY A N 1
ATOM 659 C CA . GLY A 1 86 ? -5.030 2.000 -13.079 1.00 76.31 86 GLY A CA 1
ATOM 660 C C . GLY A 1 86 ? -4.232 3.301 -13.209 1.00 76.31 86 GLY A C 1
ATOM 661 O O . GLY A 1 86 ? -4.057 3.805 -14.321 1.00 76.31 86 GLY A O 1
ATOM 662 N N . SER A 1 87 ? -3.727 3.855 -12.100 1.00 77.69 87 SER A N 1
ATOM 663 C CA . SER A 1 87 ? -2.780 4.968 -12.142 1.00 77.69 87 SER A CA 1
ATOM 664 C C . SER A 1 87 ? -1.398 4.498 -12.596 1.00 77.69 87 SER A C 1
ATOM 666 O O . SER A 1 87 ? -1.105 3.306 -12.688 1.00 77.69 87 SER A O 1
ATOM 668 N N . SER A 1 88 ? -0.520 5.451 -12.897 1.00 78.31 88 SER A N 1
ATOM 669 C CA . SER A 1 88 ? 0.856 5.145 -13.272 1.00 78.31 88 SER A CA 1
ATOM 670 C C . SER A 1 88 ? 1.792 6.265 -12.869 1.00 78.31 88 SER A C 1
ATOM 672 O O . SER A 1 88 ? 1.404 7.426 -12.986 1.00 78.31 88 SER A O 1
ATOM 674 N N . ILE A 1 89 ? 3.028 5.938 -12.514 1.00 77.94 89 ILE A N 1
ATOM 675 C CA . ILE A 1 89 ? 4.100 6.924 -12.348 1.00 77.94 89 ILE A CA 1
ATOM 676 C C . ILE A 1 89 ? 5.152 6.723 -13.431 1.00 77.94 89 ILE A C 1
ATOM 678 O O . ILE A 1 89 ? 5.400 5.602 -13.879 1.00 77.94 89 ILE A O 1
ATOM 682 N N . MET A 1 90 ? 5.788 7.817 -13.840 1.00 74.75 90 MET A N 1
ATOM 683 C CA . MET A 1 90 ? 7.042 7.734 -14.582 1.00 74.75 90 MET A CA 1
ATOM 684 C C . MET A 1 90 ? 8.173 7.745 -13.564 1.00 74.75 90 MET A C 1
ATOM 686 O O . MET A 1 90 ? 8.314 8.725 -12.826 1.00 74.75 90 MET A O 1
ATOM 690 N N . LEU A 1 91 ? 8.944 6.662 -13.525 1.00 72.62 91 LEU A N 1
ATOM 691 C CA . LEU A 1 91 ? 10.085 6.520 -12.641 1.00 72.62 91 LEU A CA 1
ATOM 692 C C . LEU A 1 91 ? 11.371 6.792 -13.410 1.00 72.62 91 LEU A C 1
ATOM 694 O O . LEU A 1 91 ? 11.660 6.136 -14.414 1.00 72.62 91 LEU A O 1
ATOM 698 N N . GLN A 1 92 ? 12.157 7.737 -12.909 1.00 69.81 92 GLN A N 1
ATOM 699 C CA . GLN A 1 92 ? 13.558 7.857 -13.279 1.00 69.81 92 GLN A CA 1
ATOM 700 C C . GLN A 1 92 ? 14.389 7.167 -12.201 1.00 69.81 92 GLN A C 1
ATOM 702 O O . GLN A 1 92 ? 14.335 7.574 -11.042 1.00 69.81 92 GLN A O 1
ATOM 707 N N . ILE A 1 93 ? 15.125 6.123 -12.582 1.00 64.12 93 ILE A N 1
ATOM 708 C CA . ILE A 1 93 ? 16.117 5.478 -11.719 1.00 64.12 93 ILE A CA 1
ATOM 709 C C . ILE A 1 93 ? 17.464 6.111 -12.060 1.00 64.12 93 ILE A C 1
ATOM 711 O O . ILE A 1 93 ? 17.929 6.000 -13.194 1.00 64.12 93 ILE A O 1
ATOM 715 N N . ASN A 1 94 ? 18.053 6.816 -11.102 1.00 62.12 94 ASN A N 1
ATOM 716 C CA . ASN A 1 94 ? 19.390 7.375 -11.240 1.00 62.12 94 ASN A CA 1
ATOM 717 C C . ASN A 1 94 ? 20.450 6.294 -10.965 1.00 62.12 94 ASN A C 1
ATOM 719 O O . ASN A 1 94 ? 20.193 5.311 -10.268 1.00 62.12 94 ASN A O 1
ATOM 723 N N . ASP A 1 95 ? 21.665 6.501 -11.477 1.00 53.94 95 ASP A N 1
ATOM 724 C CA . ASP A 1 95 ? 22.799 5.573 -11.321 1.00 53.94 95 ASP A CA 1
ATOM 725 C C . ASP A 1 95 ? 23.213 5.339 -9.845 1.00 53.94 95 ASP A C 1
ATOM 727 O O . ASP A 1 95 ? 23.940 4.392 -9.548 1.00 53.94 95 ASP A O 1
ATOM 731 N N . ASP A 1 96 ? 22.752 6.178 -8.910 1.00 53.03 96 ASP A N 1
ATOM 732 C CA . ASP A 1 96 ? 22.960 6.067 -7.459 1.00 53.03 96 ASP A CA 1
ATOM 733 C C . ASP A 1 96 ? 21.860 5.265 -6.729 1.00 53.03 96 ASP A C 1
ATOM 735 O O . ASP A 1 96 ? 21.896 5.130 -5.505 1.00 53.03 96 ASP A O 1
ATOM 739 N N . GLY A 1 97 ? 20.883 4.724 -7.466 1.00 50.69 97 GLY A N 1
ATOM 740 C CA . GLY A 1 97 ? 19.724 4.017 -6.915 1.00 50.69 97 GLY A CA 1
ATOM 741 C C . GLY A 1 97 ? 18.621 4.941 -6.388 1.00 50.69 97 GLY A C 1
ATOM 742 O O . GLY A 1 97 ? 17.602 4.451 -5.898 1.00 50.69 97 GLY A O 1
ATOM 743 N N . GLY A 1 98 ? 18.788 6.263 -6.493 1.00 49.19 98 GLY A N 1
ATOM 744 C CA . GLY A 1 98 ? 17.742 7.232 -6.197 1.00 49.19 98 GLY A CA 1
ATOM 745 C C . GLY A 1 98 ? 16.649 7.191 -7.260 1.00 49.19 98 GLY A C 1
ATOM 746 O O . GLY A 1 98 ? 16.933 7.145 -8.459 1.00 49.19 98 GLY A O 1
ATOM 747 N N . SER A 1 99 ? 15.390 7.214 -6.833 1.00 58.47 99 SER A N 1
ATOM 748 C CA . SER A 1 99 ? 14.250 7.162 -7.739 1.00 58.47 99 SER A CA 1
ATOM 749 C C . SER A 1 99 ? 13.331 8.369 -7.529 1.00 58.47 99 SER A C 1
ATOM 751 O O . SER A 1 99 ? 13.033 8.764 -6.401 1.00 58.47 99 SER A O 1
ATOM 753 N N . VAL A 1 100 ? 12.933 9.020 -8.626 1.00 55.31 100 VAL A N 1
ATOM 754 C CA . VAL A 1 100 ? 12.008 10.166 -8.601 1.00 55.31 100 VAL A CA 1
ATOM 755 C C . VAL A 1 100 ? 10.779 9.800 -9.420 1.00 55.31 100 VAL A C 1
ATOM 757 O O . VAL A 1 100 ? 10.870 9.572 -10.627 1.00 55.31 100 VAL A O 1
ATOM 760 N N . GLY A 1 101 ? 9.631 9.717 -8.746 1.00 58.38 101 GLY A N 1
ATOM 761 C CA . GLY A 1 101 ? 8.326 9.518 -9.368 1.00 58.38 101 GLY A CA 1
ATOM 762 C C . GLY A 1 101 ? 7.641 10.85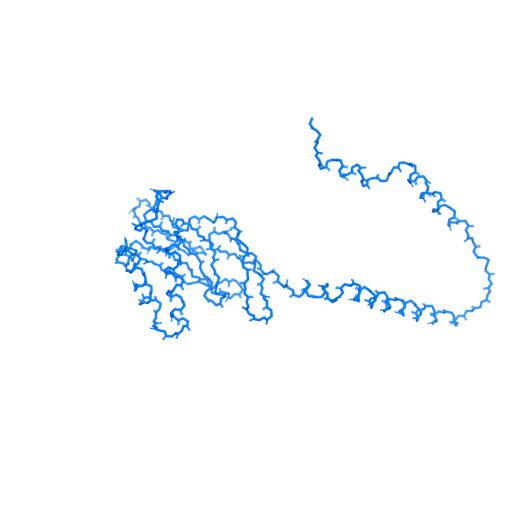6 -9.631 1.00 58.38 101 GLY A C 1
ATOM 763 O O . GLY A 1 101 ? 7.598 11.719 -8.756 1.00 58.38 101 GLY A O 1
ATOM 764 N N . THR A 1 102 ? 7.087 11.031 -10.829 1.00 53.78 102 THR A N 1
ATOM 765 C CA . THR A 1 102 ? 6.136 12.121 -11.104 1.00 53.78 102 THR A CA 1
ATOM 766 C C . THR A 1 102 ? 4.716 11.574 -11.018 1.00 53.78 102 THR A C 1
ATOM 768 O O . THR A 1 102 ? 4.407 10.552 -11.634 1.00 53.78 102 THR A O 1
ATOM 771 N N . ASP A 1 103 ? 3.887 12.221 -10.194 1.00 57.31 103 ASP A N 1
ATOM 772 C CA . ASP A 1 103 ? 2.554 11.736 -9.839 1.00 57.31 103 ASP A CA 1
ATOM 773 C C . ASP A 1 103 ? 1.635 11.736 -11.068 1.00 57.31 103 ASP A C 1
ATOM 775 O O . ASP A 1 103 ? 1.448 12.758 -11.737 1.00 57.31 103 ASP A O 1
ATOM 779 N N . GLY A 1 104 ? 1.095 10.565 -11.389 1.00 52.19 104 GLY A N 1
ATOM 780 C CA . GLY A 1 104 ? 0.106 10.388 -12.440 1.00 52.19 104 GLY A CA 1
ATOM 781 C C . GLY A 1 104 ? -1.294 10.244 -11.858 1.00 52.19 104 GLY A C 1
ATOM 782 O O . GLY A 1 104 ? -1.475 9.841 -10.717 1.00 52.19 104 GLY A O 1
ATOM 783 N N . ILE A 1 105 ? -2.275 10.604 -12.687 1.00 56.34 105 ILE A N 1
ATOM 784 C CA . ILE A 1 105 ? -3.738 10.496 -12.537 1.00 56.34 105 ILE A CA 1
ATOM 785 C C . ILE A 1 105 ? -4.201 9.667 -11.323 1.00 56.34 105 ILE A C 1
ATOM 787 O O . ILE A 1 105 ? -3.884 8.485 -11.210 1.00 56.34 105 ILE A O 1
ATOM 791 N N . LYS A 1 106 ? -5.049 10.263 -10.468 1.00 63.84 106 LYS A N 1
ATOM 792 C CA . LYS A 1 106 ? -5.699 9.574 -9.339 1.00 63.84 106 LYS A CA 1
ATOM 793 C C . LYS A 1 106 ? -6.405 8.303 -9.821 1.00 63.84 106 LYS A C 1
ATOM 795 O O . LYS A 1 106 ? -7.380 8.399 -10.564 1.00 63.84 106 LYS A O 1
ATOM 800 N N . GLY A 1 107 ? -5.934 7.149 -9.357 1.00 67.00 107 GLY A N 1
ATOM 801 C CA . GLY A 1 107 ? -6.505 5.848 -9.693 1.00 67.00 107 GLY A CA 1
ATOM 802 C C . GLY A 1 107 ? -7.917 5.630 -9.141 1.00 67.00 107 GLY A C 1
ATOM 803 O O . GLY A 1 107 ? -8.430 6.409 -8.317 1.00 67.00 107 GLY A O 1
ATOM 804 N N . GLU A 1 108 ? -8.550 4.564 -9.621 1.00 81.56 108 GLU A N 1
ATOM 805 C CA . GLU A 1 108 ? -9.860 4.098 -9.168 1.00 81.56 108 GLU A CA 1
ATOM 806 C C . GLU A 1 108 ? -9.793 3.477 -7.765 1.00 81.56 108 GLU A C 1
ATOM 808 O O . GLU A 1 108 ? -8.735 3.070 -7.282 1.00 81.56 108 GLU A O 1
ATOM 813 N N . TRP A 1 109 ? -10.944 3.408 -7.091 1.00 85.25 109 TRP A N 1
ATOM 814 C CA . TRP A 1 109 ? -11.063 2.644 -5.852 1.00 85.25 109 TRP A CA 1
ATOM 815 C C . TRP A 1 109 ? -10.993 1.145 -6.152 1.00 85.25 109 TRP A C 1
ATOM 817 O O . TRP A 1 109 ? -11.821 0.629 -6.902 1.00 85.25 109 TRP A O 1
ATOM 827 N N . LEU A 1 110 ? -10.051 0.456 -5.510 1.00 88.81 110 LEU A N 1
ATOM 828 C CA . LEU A 1 110 ? -9.870 -0.995 -5.628 1.00 88.81 110 LEU A CA 1
ATOM 829 C C . LEU A 1 110 ? -10.883 -1.784 -4.801 1.00 88.81 110 LEU A C 1
ATOM 831 O O . LEU A 1 110 ? -11.197 -2.930 -5.107 1.00 88.81 110 LEU A O 1
ATOM 835 N N . VAL A 1 111 ? -11.395 -1.163 -3.739 1.00 89.88 111 VAL A N 1
ATOM 836 C CA . VAL A 1 111 ? -12.380 -1.777 -2.852 1.00 89.88 111 VAL A CA 1
ATOM 837 C C . VAL A 1 111 ? -13.782 -1.429 -3.328 1.00 89.88 111 VAL A C 1
ATOM 839 O O . VAL A 1 111 ? -14.086 -0.269 -3.622 1.00 89.88 111 VAL A O 1
ATOM 842 N N . LYS A 1 112 ? -14.674 -2.413 -3.359 1.00 90.12 112 LYS A N 1
ATOM 843 C CA . LYS A 1 112 ? -16.107 -2.225 -3.603 1.00 90.12 112 LYS A CA 1
ATOM 844 C C . LYS A 1 112 ? -16.904 -2.861 -2.475 1.00 90.12 112 LYS A C 1
ATOM 846 O O . LYS A 1 112 ? -16.506 -3.874 -1.910 1.00 90.12 112 LYS A O 1
ATOM 851 N N . GLU A 1 113 ? -18.031 -2.246 -2.138 1.00 85.81 113 GLU A N 1
ATOM 852 C CA . GLU A 1 113 ? -18.993 -2.856 -1.229 1.00 85.81 113 GLU A CA 1
ATOM 853 C C . GLU A 1 113 ? -19.909 -3.777 -2.038 1.00 85.81 113 GLU A C 1
ATOM 855 O O . GLU A 1 113 ? -20.502 -3.372 -3.039 1.00 85.81 113 GLU A O 1
ATOM 860 N N . SER A 1 114 ? -19.978 -5.040 -1.633 1.00 86.50 114 SER A N 1
ATOM 861 C CA . SER A 1 114 ? -20.917 -6.007 -2.192 1.00 86.50 114 SER A CA 1
ATOM 862 C C . SER A 1 114 ? -22.337 -5.742 -1.692 1.00 86.50 114 SER A C 1
ATOM 864 O O . SER A 1 114 ? -22.551 -5.131 -0.647 1.00 86.50 114 SER A O 1
ATOM 866 N N . SER A 1 115 ? -23.327 -6.308 -2.378 1.00 82.12 115 SER A N 1
ATOM 867 C CA . SER A 1 115 ? -24.739 -6.258 -1.975 1.00 82.12 115 SER A CA 1
ATOM 868 C C . SER A 1 115 ? -25.033 -6.848 -0.586 1.00 82.12 115 SER A C 1
ATOM 870 O O . SER A 1 115 ? -26.103 -6.598 -0.041 1.00 82.12 115 SER A O 1
ATOM 872 N N . PHE A 1 116 ? -24.098 -7.604 0.000 1.00 83.12 116 PHE A N 1
ATOM 873 C CA . PHE A 1 116 ? -24.203 -8.184 1.344 1.00 83.12 116 PHE A CA 1
ATOM 874 C C . PHE A 1 116 ? -23.397 -7.412 2.406 1.00 83.12 116 PHE A C 1
ATOM 876 O O . PHE A 1 116 ? -23.127 -7.959 3.473 1.00 83.12 116 PHE A O 1
ATOM 883 N N . GLY A 1 117 ? -22.959 -6.180 2.115 1.00 83.00 117 GLY A N 1
ATOM 884 C CA . GLY A 1 117 ? -22.200 -5.338 3.051 1.00 83.00 117 GLY A CA 1
ATOM 885 C C . GLY A 1 117 ? -20.741 -5.766 3.256 1.00 83.00 117 GLY A C 1
ATOM 886 O O . GLY A 1 117 ? -20.080 -5.313 4.188 1.00 83.00 117 GLY A O 1
ATOM 887 N N . ARG A 1 118 ? -20.218 -6.665 2.410 1.00 89.31 118 ARG A N 1
ATOM 888 C CA . ARG A 1 118 ? -18.799 -7.062 2.446 1.00 89.31 118 ARG A CA 1
ATOM 889 C C . ARG A 1 118 ? -17.948 -6.092 1.643 1.00 89.31 118 ARG A C 1
ATOM 891 O O . ARG A 1 118 ? -18.342 -5.733 0.534 1.00 89.31 118 ARG A O 1
ATOM 898 N N . LEU A 1 119 ? -16.777 -5.745 2.162 1.00 90.50 119 LEU A N 1
ATOM 899 C CA . LEU A 1 119 ? -15.741 -5.004 1.463 1.00 90.50 119 LEU A CA 1
ATOM 900 C C . LEU A 1 119 ? -14.880 -5.995 0.688 1.00 90.50 119 L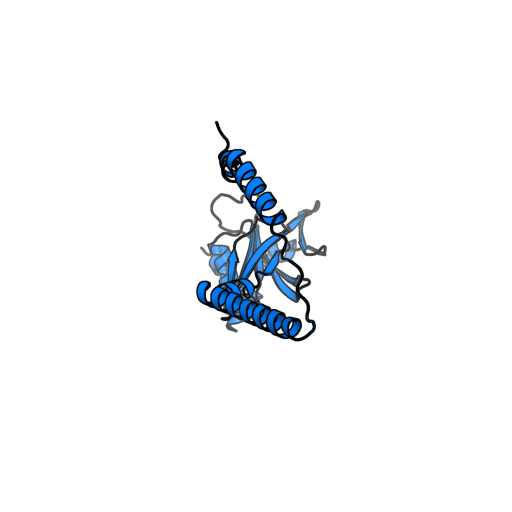EU A C 1
ATOM 902 O O . LEU A 1 119 ? -14.226 -6.855 1.276 1.00 90.50 119 LEU A O 1
ATOM 906 N N . VAL A 1 120 ? -14.899 -5.865 -0.634 1.00 94.00 120 VAL A N 1
ATOM 907 C CA . VAL A 1 120 ? -14.143 -6.714 -1.551 1.00 94.00 120 VAL A CA 1
ATOM 908 C C . VAL A 1 120 ? -13.060 -5.872 -2.203 1.00 94.00 120 VAL A C 1
ATOM 910 O O . VAL A 1 120 ? -13.372 -4.897 -2.886 1.00 94.00 120 VAL A O 1
ATOM 913 N N . LEU A 1 121 ? -11.801 -6.222 -1.958 1.00 93.38 121 LEU A N 1
ATOM 914 C CA . LEU A 1 121 ? -10.648 -5.683 -2.666 1.00 93.38 121 LEU A CA 1
ATOM 915 C C . LEU A 1 121 ? -10.443 -6.486 -3.952 1.00 93.38 121 LEU A C 1
ATOM 917 O O . LEU A 1 121 ? -10.271 -7.698 -3.871 1.00 93.38 121 LEU A O 1
ATOM 921 N N . THR A 1 122 ? -10.408 -5.815 -5.102 1.00 92.06 122 THR A N 1
ATOM 922 C CA . THR A 1 122 ? -10.062 -6.449 -6.380 1.00 92.06 122 THR A CA 1
ATOM 923 C C . THR A 1 122 ? -8.681 -5.986 -6.835 1.00 92.06 122 THR A C 1
ATOM 925 O O . THR A 1 122 ? -8.491 -4.800 -7.105 1.00 92.06 122 THR A O 1
ATOM 928 N N . VAL A 1 123 ? -7.724 -6.907 -6.955 1.00 89.50 123 VAL A N 1
ATOM 929 C CA . VAL A 1 123 ? -6.369 -6.634 -7.474 1.00 89.50 123 VAL A CA 1
ATOM 930 C C . VAL A 1 123 ? -6.034 -7.689 -8.520 1.00 89.50 123 VAL A C 1
ATOM 932 O O . VAL A 1 123 ? -6.200 -8.874 -8.270 1.00 89.50 123 VAL A O 1
ATOM 935 N N . ASN A 1 124 ? -5.608 -7.274 -9.717 1.00 84.81 124 ASN A N 1
ATOM 936 C CA . ASN A 1 124 ? -5.270 -8.176 -10.833 1.00 84.81 124 ASN A CA 1
ATOM 937 C C . ASN A 1 124 ? -6.350 -9.229 -11.166 1.00 84.81 124 ASN A C 1
ATOM 939 O O . ASN A 1 124 ? -6.047 -10.332 -11.611 1.00 84.81 124 ASN A O 1
ATOM 943 N N . GLY A 1 125 ? -7.626 -8.884 -10.964 1.00 83.69 125 GLY A N 1
ATOM 944 C CA . GLY A 1 125 ? -8.759 -9.786 -11.194 1.00 83.69 125 GLY A CA 1
ATOM 945 C C . GLY A 1 125 ? -9.025 -10.790 -10.066 1.00 83.69 125 GLY A C 1
ATOM 946 O O . GLY A 1 125 ? -9.948 -11.591 -10.194 1.00 83.69 125 GLY A O 1
ATOM 947 N N . GLU A 1 126 ? -8.263 -10.743 -8.972 1.00 88.38 126 GLU A N 1
ATOM 948 C CA . GLU A 1 126 ? -8.523 -11.502 -7.751 1.00 88.38 126 GLU A CA 1
ATOM 949 C C . GLU A 1 126 ? -9.376 -10.677 -6.781 1.00 88.38 126 GLU A C 1
ATOM 951 O O . GLU A 1 126 ? -9.019 -9.549 -6.439 1.00 88.38 126 GLU A O 1
ATOM 956 N N . ASP A 1 127 ? -10.488 -11.261 -6.328 1.00 93.44 127 ASP A N 1
ATOM 957 C CA . ASP A 1 127 ? -11.397 -10.672 -5.345 1.00 93.44 127 ASP A CA 1
ATOM 958 C C . ASP A 1 127 ? -11.107 -11.216 -3.941 1.00 93.44 127 ASP A C 1
ATOM 960 O O . ASP A 1 127 ? -11.203 -12.417 -3.684 1.00 93.44 127 ASP A O 1
ATOM 964 N N . MET A 1 128 ? -10.831 -10.317 -2.999 1.00 95.25 128 MET A N 1
ATOM 965 C CA . MET A 1 128 ? -10.531 -10.638 -1.604 1.00 95.25 128 MET A CA 1
ATOM 966 C C . MET A 1 128 ? -11.538 -9.972 -0.672 1.00 95.25 128 MET A C 1
ATOM 968 O O . MET A 1 128 ? -11.709 -8.754 -0.696 1.00 95.25 128 MET A O 1
ATOM 972 N N . ASN A 1 129 ? -12.189 -10.750 0.195 1.00 94.69 129 ASN A N 1
ATOM 973 C CA . ASN A 1 129 ? -13.017 -10.186 1.260 1.00 94.69 129 ASN A CA 1
ATOM 974 C C . ASN A 1 129 ? -12.121 -9.684 2.400 1.00 94.69 129 ASN A C 1
ATOM 976 O O . ASN A 1 129 ? -11.490 -10.487 3.082 1.00 94.69 129 ASN A O 1
ATOM 980 N N . ILE A 1 130 ? -12.107 -8.371 2.618 1.00 94.56 130 ILE A N 1
ATOM 981 C CA . ILE A 1 130 ? -11.261 -7.717 3.627 1.00 94.56 130 ILE A CA 1
ATOM 982 C C . ILE A 1 130 ? -12.051 -7.234 4.848 1.00 94.56 130 ILE A C 1
ATOM 984 O O . ILE A 1 130 ? -11.473 -6.598 5.728 1.00 94.56 130 ILE A O 1
ATOM 988 N N . THR A 1 131 ? -13.367 -7.486 4.902 1.00 91.62 131 THR A N 1
ATOM 989 C CA . THR A 1 131 ? -14.258 -6.936 5.938 1.00 91.62 131 THR A CA 1
ATOM 990 C C . THR A 1 131 ? -13.765 -7.229 7.348 1.00 91.62 131 THR A C 1
ATOM 992 O O . THR A 1 131 ? -13.607 -6.298 8.137 1.00 91.62 131 THR A O 1
ATOM 995 N N . ASP A 1 132 ? -13.520 -8.502 7.655 1.00 92.56 132 ASP A N 1
ATOM 996 C CA . ASP A 1 132 ? -13.226 -8.927 9.023 1.00 92.56 132 ASP A CA 1
ATOM 997 C C . ASP A 1 132 ? -11.854 -8.403 9.456 1.00 92.56 132 ASP A C 1
ATOM 999 O O . ASP A 1 132 ? -11.740 -7.741 10.485 1.00 92.56 132 ASP A O 1
ATOM 1003 N N . THR A 1 133 ? -10.833 -8.552 8.606 1.00 93.12 133 THR A N 1
ATOM 1004 C CA . THR A 1 133 ? -9.481 -8.050 8.890 1.00 93.12 133 THR A CA 1
ATOM 1005 C C . THR A 1 133 ? -9.453 -6.536 9.078 1.00 93.12 133 THR A C 1
ATOM 1007 O O . THR A 1 133 ? -8.848 -6.045 10.031 1.00 93.12 133 THR A O 1
ATOM 1010 N N . LEU A 1 134 ? -10.140 -5.781 8.213 1.00 89.94 134 LEU A N 1
ATOM 1011 C CA . LEU A 1 134 ? -10.199 -4.326 8.332 1.00 89.94 134 LEU A CA 1
ATOM 1012 C C . LEU A 1 134 ? -10.968 -3.891 9.590 1.00 89.94 134 LEU A C 1
ATOM 1014 O O . LEU A 1 134 ? -10.632 -2.868 10.185 1.00 89.94 134 LEU A O 1
ATOM 1018 N N . SER A 1 135 ? -11.983 -4.654 10.006 1.00 87.44 135 SER A N 1
ATOM 1019 C CA . SER A 1 135 ? -12.724 -4.399 11.245 1.00 87.44 135 SER A CA 1
ATOM 1020 C C . SER A 1 135 ? -11.891 -4.700 12.494 1.00 87.44 135 SER A C 1
ATOM 1022 O O . SER A 1 135 ? -11.955 -3.940 13.460 1.00 87.44 135 SER A O 1
ATOM 1024 N N . GLU A 1 136 ? -11.123 -5.789 12.483 1.00 90.19 136 GLU A N 1
ATOM 1025 C CA . GLU A 1 136 ? -10.322 -6.251 13.621 1.00 90.19 136 GLU A CA 1
ATOM 1026 C C . GLU A 1 136 ? -9.049 -5.424 13.814 1.00 90.19 136 GLU A C 1
ATOM 1028 O O . GLU A 1 136 ? -8.793 -4.931 14.912 1.00 90.19 136 GLU A O 1
ATOM 1033 N N . LYS A 1 137 ? -8.259 -5.250 12.750 1.00 91.38 137 LYS A N 1
ATOM 1034 C CA . LYS A 1 137 ? -6.949 -4.581 12.816 1.00 91.38 137 LYS A CA 1
ATOM 1035 C C . LYS A 1 137 ? -7.013 -3.089 12.509 1.00 91.38 137 LYS A C 1
ATOM 1037 O O . LYS A 1 137 ? -6.101 -2.339 12.838 1.00 91.38 137 LYS A O 1
ATOM 1042 N N . GLY A 1 138 ? -8.059 -2.643 11.814 1.00 90.94 138 GLY A N 1
ATOM 1043 C CA . GLY A 1 138 ? -8.118 -1.291 11.258 1.00 90.94 138 GLY A CA 1
ATOM 1044 C C . GLY A 1 138 ? -7.278 -1.105 9.991 1.00 90.94 138 GLY A C 1
ATOM 1045 O O . GLY A 1 138 ? -7.265 -0.007 9.438 1.00 90.94 138 GLY A O 1
ATOM 1046 N N . TYR A 1 139 ? -6.610 -2.144 9.489 1.00 93.69 139 TYR A N 1
ATOM 1047 C CA . TYR A 1 139 ? -5.903 -2.121 8.211 1.00 93.69 139 TYR A CA 1
ATOM 1048 C C . TYR A 1 139 ? -5.866 -3.504 7.554 1.00 93.69 139 TYR A C 1
ATOM 1050 O O . TYR A 1 139 ? -6.080 -4.529 8.196 1.00 93.69 139 TYR A O 1
ATOM 1058 N N . PHE A 1 140 ? -5.578 -3.510 6.259 1.00 95.00 140 PHE A N 1
ATOM 1059 C CA . PHE A 1 140 ? -5.311 -4.678 5.434 1.00 95.00 140 PHE A CA 1
ATOM 1060 C C . PHE A 1 140 ? -4.217 -4.308 4.428 1.00 95.00 140 PHE A C 1
ATOM 1062 O O . PHE A 1 140 ? -4.210 -3.184 3.918 1.00 95.00 140 PHE A O 1
ATOM 1069 N N . TYR A 1 141 ? -3.311 -5.235 4.126 1.00 95.38 141 TYR A N 1
ATOM 1070 C CA . TYR A 1 141 ? -2.376 -5.077 3.018 1.00 95.38 141 TYR A CA 1
ATOM 1071 C C . TYR A 1 141 ? -2.293 -6.349 2.178 1.00 95.38 141 TYR A C 1
ATOM 1073 O O . TYR A 1 141 ? -2.517 -7.449 2.681 1.00 95.38 141 TYR A O 1
ATOM 1081 N N . TYR A 1 142 ? -1.988 -6.181 0.895 1.00 95.31 142 TYR A N 1
ATOM 1082 C CA . TYR A 1 142 ? -1.820 -7.277 -0.051 1.00 95.31 142 TYR A CA 1
ATOM 1083 C C . TYR A 1 142 ? -0.634 -7.016 -0.968 1.00 95.31 142 TYR A C 1
ATOM 1085 O O . TYR A 1 142 ? -0.506 -5.927 -1.537 1.00 95.31 142 TYR A O 1
ATOM 1093 N N . ASP A 1 143 ? 0.198 -8.042 -1.110 1.00 95.38 143 ASP A N 1
ATOM 1094 C CA . ASP A 1 143 ? 1.415 -8.023 -1.906 1.00 95.38 143 ASP A CA 1
ATOM 1095 C C . ASP A 1 143 ? 1.171 -8.750 -3.227 1.00 95.38 143 ASP A C 1
ATOM 1097 O O . ASP A 1 143 ? 0.688 -9.882 -3.240 1.00 95.38 143 ASP A O 1
ATOM 1101 N N . TYR A 1 144 ? 1.562 -8.130 -4.338 1.00 93.44 144 TYR A N 1
ATOM 1102 C CA . TYR A 1 144 ? 1.577 -8.777 -5.647 1.00 93.44 144 TYR A CA 1
ATOM 1103 C C . TYR A 1 144 ? 2.813 -8.365 -6.441 1.00 93.44 144 TYR A C 1
ATOM 1105 O O . TYR A 1 144 ? 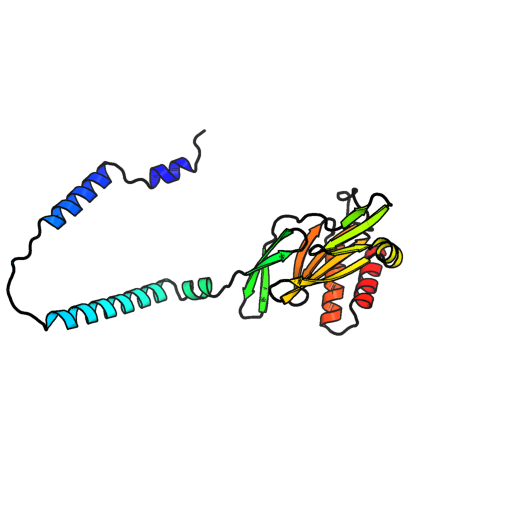3.432 -7.340 -6.162 1.00 93.44 144 TYR A O 1
ATOM 1113 N N . ARG A 1 145 ? 3.189 -9.167 -7.440 1.00 91.88 145 ARG A N 1
ATOM 1114 C CA . ARG A 1 145 ? 4.221 -8.787 -8.412 1.00 91.88 145 ARG A CA 1
ATOM 1115 C C . ARG A 1 145 ? 3.591 -8.516 -9.766 1.00 91.88 145 ARG A C 1
ATOM 1117 O O . ARG A 1 145 ? 2.678 -9.236 -10.164 1.00 91.88 145 ARG A O 1
ATOM 1124 N N . ASP A 1 146 ? 4.054 -7.467 -10.432 1.00 87.06 146 ASP A N 1
ATOM 1125 C CA . ASP A 1 146 ? 3.661 -7.170 -11.807 1.00 87.06 146 ASP A CA 1
ATOM 1126 C C . ASP A 1 146 ? 4.424 -8.053 -12.816 1.00 87.06 146 ASP A C 1
ATOM 1128 O O . ASP A 1 146 ? 5.262 -8.884 -12.448 1.00 87.06 146 ASP A O 1
ATOM 1132 N N . ASP A 1 147 ? 4.156 -7.858 -14.108 1.00 85.06 147 ASP A N 1
ATOM 1133 C CA . ASP A 1 147 ? 4.820 -8.595 -15.192 1.00 85.06 147 ASP A CA 1
ATOM 1134 C C . ASP A 1 147 ? 6.334 -8.319 -15.277 1.00 85.06 147 ASP A C 1
ATOM 1136 O O . ASP A 1 147 ? 7.083 -9.114 -15.850 1.00 85.06 147 ASP A O 1
ATOM 1140 N N . ALA A 1 148 ? 6.802 -7.200 -14.713 1.00 84.12 148 ALA A N 1
ATOM 1141 C CA . ALA A 1 148 ? 8.218 -6.857 -14.610 1.00 84.12 148 ALA A CA 1
ATOM 1142 C C . ALA A 1 148 ? 8.877 -7.446 -13.347 1.00 84.12 148 ALA A C 1
ATOM 1144 O O . ALA A 1 148 ? 10.083 -7.281 -13.144 1.00 84.12 148 ALA A O 1
ATOM 1145 N N . GLY A 1 149 ? 8.111 -8.152 -12.512 1.00 86.00 149 GLY A N 1
ATOM 1146 C CA . GLY A 1 149 ? 8.571 -8.733 -11.259 1.00 86.00 149 GLY A CA 1
ATOM 1147 C C . GLY A 1 149 ? 8.730 -7.720 -10.127 1.00 86.00 149 GLY A C 1
ATOM 1148 O O . GLY A 1 149 ? 9.304 -8.083 -9.101 1.00 86.00 149 GLY A O 1
ATOM 1149 N N . ILE A 1 150 ? 8.237 -6.488 -10.269 1.00 87.56 150 ILE A N 1
ATOM 1150 C CA . ILE A 1 150 ? 8.293 -5.447 -9.236 1.00 87.56 150 ILE A CA 1
ATOM 1151 C C . ILE A 1 150 ? 7.288 -5.792 -8.138 1.00 87.56 150 ILE A C 1
ATOM 1153 O O . ILE A 1 150 ? 6.151 -6.154 -8.432 1.00 87.56 150 ILE A O 1
ATOM 1157 N N . LEU A 1 151 ? 7.696 -5.694 -6.870 1.00 91.50 151 LEU A N 1
ATOM 1158 C CA . LEU A 1 151 ? 6.777 -5.863 -5.743 1.00 91.50 151 LEU A CA 1
ATOM 1159 C C . LEU A 1 151 ? 5.895 -4.622 -5.561 1.00 91.50 151 LEU A C 1
ATOM 1161 O O . LEU A 1 151 ? 6.396 -3.526 -5.304 1.00 91.50 151 LEU A O 1
ATOM 1165 N N . HIS A 1 152 ? 4.587 -4.837 -5.612 1.00 92.06 152 HIS A N 1
ATOM 1166 C CA . HIS A 1 152 ? 3.550 -3.887 -5.244 1.00 92.06 152 HIS A CA 1
ATOM 1167 C C . HIS A 1 152 ? 2.922 -4.297 -3.919 1.00 92.06 152 HIS A C 1
ATOM 1169 O O . HIS A 1 152 ? 2.675 -5.479 -3.677 1.00 92.06 152 HIS A O 1
ATOM 1175 N N . ARG A 1 153 ? 2.611 -3.305 -3.088 1.00 93.81 153 ARG A N 1
ATOM 1176 C CA . ARG A 1 153 ? 1.868 -3.485 -1.846 1.00 93.81 153 ARG A CA 1
ATOM 1177 C C . ARG A 1 153 ? 0.707 -2.514 -1.782 1.00 93.81 153 ARG A C 1
ATOM 1179 O O . ARG A 1 153 ? 0.902 -1.300 -1.710 1.00 93.81 153 ARG A O 1
ATOM 1186 N N . VAL A 1 154 ? -0.502 -3.060 -1.786 1.00 93.88 154 VAL A N 1
ATOM 1187 C CA . VAL A 1 154 ? -1.743 -2.301 -1.634 1.00 93.88 154 VAL A CA 1
ATOM 1188 C C . VAL A 1 154 ? -2.097 -2.241 -0.159 1.00 93.88 154 VAL A C 1
ATOM 1190 O O . VAL A 1 154 ? -2.185 -3.271 0.495 1.00 93.88 154 VAL A O 1
ATOM 1193 N N . TYR A 1 155 ? -2.356 -1.042 0.342 1.00 93.12 155 TYR A N 1
ATOM 1194 C CA . TYR A 1 155 ? -2.792 -0.754 1.699 1.00 93.12 155 TYR A CA 1
ATOM 1195 C C . TYR A 1 155 ? -4.229 -0.266 1.697 1.00 93.12 155 TYR A C 1
ATOM 1197 O O . TYR A 1 155 ? -4.533 0.724 1.032 1.00 93.12 155 TYR A O 1
ATOM 1205 N N . ILE A 1 156 ? -5.082 -0.896 2.502 1.00 93.25 156 ILE A N 1
ATOM 1206 C CA . ILE A 1 156 ? -6.416 -0.406 2.851 1.00 93.25 156 ILE A CA 1
ATOM 1207 C C . ILE A 1 156 ? -6.427 -0.129 4.349 1.00 93.25 156 ILE A C 1
ATOM 1209 O O . ILE A 1 156 ? -6.236 -1.041 5.147 1.00 93.25 156 ILE A O 1
ATOM 1213 N N . VAL A 1 157 ? -6.633 1.125 4.748 1.00 90.50 157 VAL A N 1
ATOM 1214 C CA . VAL A 1 157 ? -6.501 1.531 6.156 1.00 90.50 157 VAL A CA 1
ATOM 1215 C C . VAL A 1 157 ? -7.719 2.318 6.602 1.00 90.50 157 VAL A C 1
ATOM 1217 O O . VAL A 1 157 ? -8.163 3.233 5.909 1.00 90.50 157 VAL A O 1
ATOM 1220 N N . LYS A 1 158 ? -8.254 1.989 7.777 1.00 86.81 158 LYS A N 1
ATOM 1221 C CA . LYS A 1 158 ? -9.338 2.724 8.425 1.00 86.81 158 LYS A CA 1
ATOM 1222 C C . LYS A 1 158 ? -8.918 4.178 8.644 1.00 86.81 158 LYS A C 1
ATOM 1224 O O . LYS A 1 158 ? -7.933 4.480 9.320 1.00 86.81 158 LYS A O 1
ATOM 1229 N N . ASN A 1 159 ? -9.688 5.091 8.067 1.00 72.88 159 ASN A N 1
ATOM 1230 C CA . ASN A 1 159 ? -9.402 6.516 8.110 1.00 72.88 159 ASN A CA 1
ATOM 1231 C C . ASN A 1 159 ? -10.091 7.132 9.329 1.00 72.88 159 ASN A C 1
ATOM 1233 O O . ASN A 1 159 ? -11.297 7.363 9.305 1.00 72.88 159 ASN A O 1
ATOM 1237 N N . ALA A 1 160 ? -9.337 7.373 10.404 1.00 54.25 160 ALA A N 1
ATOM 1238 C CA . ALA A 1 160 ? -9.905 7.913 11.640 1.00 54.25 160 ALA A CA 1
ATOM 1239 C C . ALA A 1 160 ? -9.891 9.452 11.731 1.00 54.25 160 ALA A C 1
ATOM 1241 O O . ALA A 1 160 ? -10.511 9.983 12.648 1.00 54.25 160 ALA A O 1
ATOM 1242 N N . GLY A 1 161 ? -9.221 10.192 10.830 1.00 51.53 161 GLY A N 1
ATOM 1243 C CA . GLY A 1 161 ? -8.954 11.614 11.119 1.00 51.53 161 GLY A CA 1
ATOM 1244 C C . GLY A 1 161 ? -8.462 12.542 10.002 1.00 51.53 161 GLY A C 1
ATOM 1245 O O . GLY A 1 161 ? -7.891 13.585 10.308 1.00 51.53 161 GLY A O 1
ATOM 1246 N N . GLY A 1 162 ? -8.641 12.244 8.712 1.00 45.31 162 GLY A N 1
ATOM 1247 C CA . GLY A 1 162 ? -8.342 13.242 7.669 1.00 45.31 162 GLY A CA 1
ATOM 1248 C C . GLY A 1 162 ? -9.391 14.363 7.629 1.00 45.31 162 GLY A C 1
ATOM 1249 O O . GLY A 1 162 ? -10.575 14.062 7.510 1.00 45.31 162 GLY A O 1
ATOM 1250 N N . THR A 1 163 ? -8.976 15.637 7.713 1.00 45.81 163 THR A N 1
ATOM 1251 C CA . THR A 1 163 ? -9.832 16.837 7.556 1.00 45.81 163 THR A CA 1
ATOM 1252 C C . THR A 1 163 ? -10.909 16.647 6.489 1.00 45.81 163 THR A C 1
ATOM 1254 O O . THR A 1 163 ? -10.585 16.130 5.422 1.00 45.81 163 THR A O 1
ATOM 1257 N N . LYS A 1 164 ? -12.149 17.088 6.792 1.00 46.69 164 LYS A N 1
ATOM 1258 C CA . LYS A 1 164 ? -13.305 17.221 5.878 1.00 46.69 164 LYS A CA 1
ATOM 1259 C C . LYS A 1 164 ? -12.856 17.230 4.413 1.00 46.69 164 LYS A C 1
ATOM 1261 O O . LYS A 1 164 ? -12.341 18.253 3.990 1.00 46.69 164 LYS A O 1
ATOM 1266 N N . ASP A 1 165 ? -12.997 16.092 3.726 1.00 43.88 165 ASP A N 1
ATOM 1267 C CA . ASP A 1 165 ? -13.185 16.003 2.263 1.00 43.88 165 ASP A CA 1
ATOM 1268 C C . ASP A 1 165 ? -13.283 14.569 1.700 1.00 43.88 165 ASP A C 1
ATOM 1270 O O . ASP A 1 165 ? -13.484 14.407 0.501 1.00 43.88 165 ASP A O 1
ATOM 1274 N N . TYR A 1 166 ? -13.248 13.504 2.515 1.00 50.53 166 TYR A N 1
ATOM 1275 C CA . TYR A 1 166 ? -13.430 12.128 2.004 1.00 50.53 166 TYR A CA 1
ATOM 1276 C C . TYR A 1 166 ? -14.529 11.340 2.731 1.00 50.53 166 TYR A C 1
ATOM 1278 O O . TYR A 1 166 ? -14.386 10.154 3.006 1.00 50.53 166 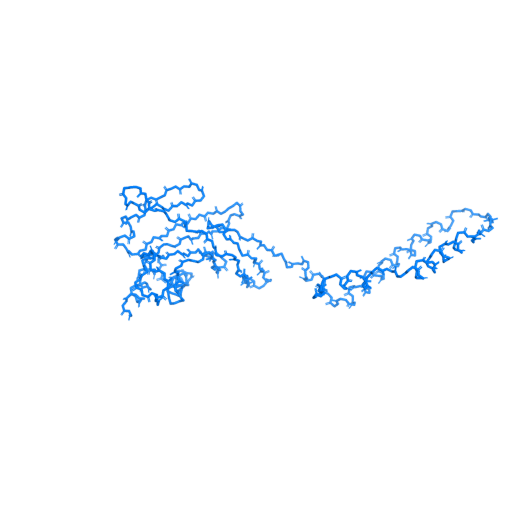TYR A O 1
ATOM 1286 N N . ALA A 1 167 ? -15.650 12.012 3.012 1.00 46.16 167 ALA A N 1
ATOM 1287 C CA . ALA A 1 167 ? -16.804 11.502 3.763 1.00 46.16 167 ALA A CA 1
ATOM 1288 C C . ALA A 1 167 ? -17.580 10.340 3.101 1.00 46.16 167 ALA A C 1
ATOM 1290 O O . ALA A 1 167 ? -18.566 9.875 3.663 1.00 46.16 167 ALA A O 1
ATOM 1291 N N . GLU A 1 168 ? -17.168 9.858 1.927 1.00 50.16 168 GLU A N 1
ATOM 1292 C CA . GLU A 1 168 ? -17.874 8.772 1.236 1.00 50.16 168 GLU A CA 1
ATOM 1293 C C . GLU A 1 168 ? -17.456 7.379 1.727 1.00 50.16 168 GLU A C 1
ATOM 1295 O O . GLU A 1 168 ? -18.214 6.426 1.551 1.00 50.16 168 GLU A O 1
ATOM 1300 N N . ARG A 1 169 ? -16.264 7.228 2.334 1.00 64.88 169 ARG A N 1
ATOM 1301 C CA . ARG A 1 169 ? -15.728 5.928 2.782 1.00 64.88 169 ARG A CA 1
ATOM 1302 C C . ARG A 1 169 ? -14.915 6.076 4.067 1.00 64.88 169 ARG A C 1
ATOM 1304 O O . ARG A 1 169 ? -14.092 6.973 4.195 1.00 64.88 169 ARG A O 1
ATOM 1311 N N . TRP A 1 170 ? -15.115 5.160 5.013 1.00 76.50 170 TRP A N 1
ATOM 1312 C CA . TRP A 1 170 ? -14.429 5.125 6.315 1.00 76.50 170 TRP A CA 1
ATOM 1313 C C . TRP A 1 170 ? -13.009 4.524 6.250 1.00 76.50 170 TRP A C 1
ATOM 1315 O O . TRP A 1 170 ? -12.388 4.253 7.278 1.00 76.50 170 TRP A O 1
ATOM 1325 N N . TYR A 1 171 ? -12.481 4.325 5.040 1.00 83.94 171 TYR A N 1
ATOM 1326 C CA . TYR A 1 171 ? -11.146 3.802 4.769 1.00 83.94 171 TYR A CA 1
ATOM 1327 C C . TYR A 1 171 ? -10.461 4.575 3.635 1.00 83.94 171 TYR A C 1
ATOM 1329 O O . TYR A 1 171 ? -11.104 5.228 2.811 1.00 83.94 171 TYR A O 1
ATOM 1337 N N . SER A 1 172 ? -9.141 4.462 3.597 1.00 86.31 172 SER A N 1
ATOM 1338 C CA . SER A 1 172 ? -8.244 5.020 2.588 1.00 86.31 172 SER A CA 1
ATOM 1339 C C . SER A 1 172 ? -7.523 3.892 1.855 1.00 86.31 172 SER A C 1
ATOM 1341 O O . SER A 1 172 ? -7.385 2.799 2.405 1.00 86.31 172 SER A O 1
ATOM 1343 N N . GLN A 1 173 ? -7.041 4.165 0.641 1.00 88.56 173 GLN A N 1
ATOM 1344 C CA . GLN A 1 173 ? -6.160 3.257 -0.093 1.00 88.56 173 GLN A CA 1
ATOM 1345 C C . GLN A 1 173 ? -4.842 3.928 -0.484 1.00 88.56 173 GLN A C 1
ATOM 1347 O O . GLN A 1 173 ? -4.792 5.123 -0.814 1.00 88.56 173 GLN A O 1
ATOM 1352 N N . TYR A 1 174 ? -3.778 3.143 -0.482 1.00 87.62 174 TYR A N 1
ATOM 1353 C CA . TYR A 1 174 ? -2.448 3.565 -0.889 1.00 87.62 174 TYR A CA 1
ATOM 1354 C C . TYR A 1 174 ? -1.702 2.393 -1.511 1.00 87.62 174 TYR A C 1
ATOM 1356 O O . TYR A 1 174 ? -1.871 1.268 -1.059 1.00 87.62 174 TYR A O 1
ATOM 1364 N N . GLU A 1 175 ? -0.877 2.642 -2.520 1.00 88.75 175 GLU A N 1
ATOM 1365 C CA . GLU A 1 175 ? -0.047 1.602 -3.117 1.00 88.75 175 GLU A CA 1
ATOM 1366 C C . GLU A 1 175 ? 1.425 2.000 -3.040 1.00 88.75 175 GLU A C 1
ATOM 1368 O O . GLU A 1 175 ? 1.799 3.134 -3.349 1.00 88.75 175 GLU A O 1
ATOM 1373 N N . TRP A 1 176 ? 2.257 1.069 -2.587 1.00 88.88 176 TRP A N 1
ATOM 1374 C CA . TRP A 1 176 ? 3.681 1.264 -2.343 1.00 88.88 176 TRP A CA 1
ATOM 1375 C C . TRP A 1 176 ? 4.499 0.230 -3.110 1.00 88.88 176 TRP A C 1
ATOM 1377 O O . TRP A 1 176 ? 4.058 -0.902 -3.297 1.00 88.88 176 TRP A O 1
ATOM 1387 N N . LEU A 1 177 ? 5.697 0.621 -3.531 1.00 88.44 177 LEU A N 1
ATOM 1388 C CA . LEU A 1 177 ? 6.695 -0.227 -4.175 1.00 88.44 177 LEU A CA 1
ATOM 1389 C C . LEU A 1 177 ? 7.855 -0.411 -3.183 1.00 88.44 177 LEU A C 1
ATOM 1391 O O . LEU A 1 177 ? 8.775 0.417 -3.175 1.00 88.44 177 LEU A O 1
ATOM 1395 N N . PRO A 1 178 ? 7.838 -1.449 -2.320 1.00 85.81 178 PRO A N 1
ATOM 1396 C CA . PRO A 1 178 ? 8.784 -1.572 -1.207 1.00 85.81 178 PRO A CA 1
ATOM 1397 C C . PRO A 1 178 ? 10.247 -1.606 -1.650 1.00 85.81 178 PRO A C 1
ATOM 1399 O O . PRO A 1 178 ? 11.113 -0.994 -1.026 1.00 85.81 178 PRO A O 1
ATOM 1402 N N . GLU A 1 179 ? 10.515 -2.278 -2.768 1.00 84.06 179 GLU A N 1
ATOM 1403 C CA . GLU A 1 179 ? 11.861 -2.458 -3.319 1.00 84.06 179 GLU A CA 1
ATOM 1404 C C . GLU A 1 179 ? 12.427 -1.155 -3.907 1.00 84.06 179 GLU A C 1
ATOM 1406 O O . GLU A 1 179 ? 13.641 -0.955 -3.923 1.00 84.06 179 GLU A O 1
ATOM 1411 N N . LEU A 1 180 ? 11.551 -0.245 -4.342 1.00 81.38 180 LEU A N 1
ATOM 1412 C CA . LEU A 1 180 ? 11.923 1.020 -4.981 1.00 81.38 180 LEU A CA 1
ATOM 1413 C C . LEU A 1 180 ? 11.822 2.216 -4.029 1.00 81.38 180 LEU A C 1
ATOM 1415 O O . LEU A 1 180 ? 12.379 3.273 -4.322 1.00 81.38 180 LEU A O 1
ATOM 1419 N N . GLY A 1 181 ? 11.135 2.052 -2.895 1.00 78.25 181 GLY A N 1
ATOM 1420 C CA . GLY A 1 181 ? 10.900 3.119 -1.925 1.00 78.25 181 GLY A CA 1
ATOM 1421 C C . GLY A 1 181 ? 9.984 4.220 -2.460 1.00 78.25 181 GLY A C 1
ATOM 1422 O O . GLY A 1 181 ? 10.169 5.386 -2.113 1.00 78.25 181 GLY A O 1
ATOM 1423 N N . VAL A 1 182 ? 9.039 3.868 -3.337 1.00 77.50 182 VAL A N 1
ATOM 1424 C CA . VAL A 1 182 ? 8.169 4.830 -4.023 1.00 77.50 182 VAL A CA 1
ATOM 1425 C C . VAL A 1 182 ? 6.709 4.482 -3.814 1.00 77.50 182 VAL A C 1
ATOM 1427 O O . VAL A 1 182 ? 6.308 3.327 -3.919 1.00 77.50 182 VAL A O 1
ATOM 1430 N N . GLY A 1 183 ? 5.905 5.510 -3.557 1.00 75.44 183 GLY A N 1
ATOM 1431 C CA . GLY A 1 183 ? 4.459 5.403 -3.473 1.00 75.44 183 GLY A CA 1
ATOM 1432 C C . GLY A 1 183 ? 3.773 5.875 -4.738 1.00 75.44 183 GLY A C 1
ATOM 1433 O O . GLY A 1 183 ? 4.253 6.783 -5.416 1.00 75.44 183 GLY A O 1
ATOM 1434 N N . GLY A 1 184 ? 2.611 5.302 -5.007 1.00 71.94 184 GLY A N 1
ATOM 1435 C CA . GLY A 1 184 ? 1.683 5.788 -6.015 1.00 71.94 184 GLY A CA 1
ATOM 1436 C C . GLY A 1 184 ? 0.239 5.620 -5.566 1.00 71.94 184 GLY A C 1
ATOM 1437 O O . GLY A 1 184 ? -0.043 5.444 -4.380 1.00 71.94 184 GLY A O 1
ATOM 1438 N N . GLY A 1 185 ? -0.680 5.732 -6.531 1.00 69.69 185 GLY A N 1
ATOM 1439 C CA . GLY A 1 185 ? -2.086 5.327 -6.398 1.00 69.69 185 GLY A CA 1
ATOM 1440 C C . GLY A 1 185 ? -2.723 5.600 -5.029 1.00 69.69 185 GLY A C 1
ATOM 1441 O O . GLY A 1 185 ? -3.093 4.664 -4.329 1.00 69.69 185 GLY A O 1
ATOM 1442 N N . SER A 1 186 ? -2.857 6.868 -4.625 1.00 79.00 186 SER A N 1
ATOM 1443 C CA . SER A 1 186 ? -3.440 7.223 -3.322 1.00 79.00 186 SER A CA 1
ATOM 1444 C C . SER A 1 186 ? -4.860 7.784 -3.449 1.00 79.00 186 SER A C 1
ATOM 1446 O O . SER A 1 186 ? -5.163 8.605 -4.322 1.00 79.00 186 SER A O 1
ATOM 1448 N N . ARG A 1 187 ? -5.762 7.344 -2.567 1.00 81.31 187 ARG A N 1
ATOM 1449 C CA . ARG A 1 187 ? -7.162 7.801 -2.509 1.00 81.31 187 ARG A CA 1
ATOM 1450 C C . ARG A 1 187 ? -7.626 7.816 -1.060 1.00 81.31 187 ARG A C 1
ATOM 1452 O O . ARG A 1 187 ? -7.504 6.828 -0.347 1.00 81.31 187 ARG A O 1
ATOM 1459 N N . GLY A 1 188 ? -8.126 8.962 -0.603 1.00 77.50 188 GLY A N 1
ATOM 1460 C CA . GLY A 1 188 ? -8.538 9.151 0.793 1.00 77.50 188 GLY A CA 1
ATOM 1461 C C . GLY A 1 188 ? -7.388 9.144 1.807 1.00 77.50 188 GLY A C 1
ATOM 1462 O O . GLY A 1 188 ? -7.637 9.331 2.994 1.00 77.50 188 GLY A O 1
ATOM 1463 N N . THR A 1 189 ? -6.139 8.923 1.390 1.00 78.94 189 THR A N 1
ATOM 1464 C CA . THR A 1 189 ? -4.976 8.863 2.285 1.00 78.94 189 THR A CA 1
ATOM 1465 C C . THR A 1 189 ? -4.494 10.269 2.622 1.00 78.94 189 THR A C 1
ATOM 1467 O O . THR A 1 189 ? -4.065 11.018 1.748 1.00 78.94 189 THR A O 1
ATOM 1470 N N . SER A 1 190 ? -4.579 10.644 3.901 1.00 78.62 190 SER A N 1
ATOM 1471 C CA . SER A 1 190 ? -4.049 11.923 4.387 1.00 78.62 190 SER A CA 1
ATOM 1472 C C . SER A 1 190 ? -2.516 11.903 4.443 1.00 78.62 190 SER A C 1
ATOM 1474 O O . SER A 1 190 ? -1.913 10.840 4.577 1.00 78.62 190 SER A O 1
ATOM 1476 N N . GLY A 1 191 ? -1.871 13.074 4.405 1.00 79.50 191 GLY A N 1
ATOM 1477 C CA . GLY A 1 191 ? -0.413 13.180 4.569 1.00 79.50 191 GLY A CA 1
ATOM 1478 C C . GLY A 1 191 ? 0.115 12.501 5.846 1.00 79.50 191 GLY A C 1
ATOM 1479 O O . GLY A 1 191 ? 1.051 11.709 5.757 1.00 79.50 191 GLY A O 1
ATOM 1480 N N . PRO A 1 192 ? -0.492 12.733 7.030 1.00 84.19 192 PRO A N 1
ATOM 1481 C CA . PRO A 1 192 ? -0.101 12.035 8.255 1.00 84.19 192 PRO A CA 1
ATOM 1482 C C . PRO A 1 192 ? -0.281 10.512 8.195 1.00 84.19 192 PRO A C 1
ATOM 1484 O O . PRO A 1 192 ? 0.589 9.796 8.684 1.00 84.19 192 PRO A O 1
ATOM 1487 N N . LEU A 1 193 ? -1.358 10.020 7.568 1.00 84.12 193 LEU A N 1
ATOM 1488 C CA . LEU A 1 193 ? -1.588 8.582 7.393 1.00 84.12 193 LEU A CA 1
ATOM 1489 C C . LEU A 1 193 ? -0.559 7.958 6.439 1.00 84.12 193 LEU A C 1
ATOM 1491 O O . LEU A 1 193 ? 0.032 6.933 6.759 1.00 84.12 193 LEU A O 1
ATOM 1495 N N . SER A 1 194 ? -0.288 8.606 5.302 1.00 83.38 194 SER A N 1
ATOM 1496 C CA . SER A 1 194 ? 0.756 8.171 4.364 1.00 83.38 194 SER A CA 1
ATOM 1497 C C . SER A 1 194 ? 2.125 8.115 5.044 1.00 83.38 194 SER A C 1
ATOM 1499 O O . SER A 1 194 ? 2.862 7.148 4.867 1.00 83.38 194 SER A O 1
ATOM 1501 N N . ARG A 1 195 ? 2.437 9.099 5.897 1.00 85.25 195 ARG A N 1
ATOM 1502 C CA . ARG A 1 195 ? 3.674 9.102 6.681 1.00 85.25 195 ARG A CA 1
ATOM 1503 C C . ARG A 1 195 ? 3.749 7.931 7.663 1.00 85.25 195 ARG A C 1
ATOM 1505 O O . ARG A 1 195 ? 4.826 7.367 7.799 1.00 85.25 195 ARG A O 1
ATOM 1512 N N . ALA A 1 196 ? 2.654 7.572 8.335 1.00 88.81 196 ALA A N 1
ATOM 1513 C CA . ALA A 1 196 ? 2.630 6.429 9.252 1.00 88.81 196 ALA A CA 1
ATOM 1514 C C . ALA A 1 196 ? 2.934 5.111 8.516 1.00 88.81 196 ALA A C 1
ATOM 1516 O O . ALA A 1 196 ? 3.801 4.358 8.948 1.00 88.81 196 ALA A O 1
ATOM 1517 N N . ILE A 1 197 ? 2.305 4.891 7.355 1.00 90.00 197 ILE A N 1
ATOM 1518 C CA . ILE A 1 197 ? 2.578 3.721 6.501 1.00 90.00 197 ILE A CA 1
ATOM 1519 C C . ILE A 1 197 ? 4.049 3.709 6.053 1.00 90.00 197 ILE A C 1
ATOM 1521 O O . ILE A 1 197 ? 4.725 2.690 6.159 1.00 90.00 197 ILE A O 1
ATOM 1525 N N . MET A 1 198 ? 4.576 4.855 5.611 1.00 88.38 198 MET A N 1
ATOM 1526 C CA . MET A 1 198 ? 5.969 4.963 5.165 1.00 88.38 198 MET A CA 1
ATOM 1527 C C . MET A 1 198 ? 6.976 4.702 6.296 1.00 88.38 198 MET A C 1
ATOM 1529 O O . MET A 1 198 ? 8.007 4.080 6.064 1.00 88.38 198 MET A O 1
ATOM 1533 N N . LEU A 1 199 ? 6.699 5.160 7.521 1.00 89.00 199 LEU A N 1
ATOM 1534 C CA . LEU A 1 199 ? 7.565 4.898 8.675 1.00 89.00 199 LEU A CA 1
ATOM 1535 C C . LEU A 1 199 ? 7.597 3.410 9.038 1.00 89.00 199 LEU A C 1
ATOM 1537 O O . LEU A 1 199 ? 8.668 2.905 9.369 1.00 89.00 199 LEU A O 1
ATOM 1541 N N . ALA A 1 200 ? 6.468 2.706 8.919 1.00 92.00 200 ALA A N 1
ATOM 1542 C CA . ALA A 1 200 ? 6.432 1.261 9.118 1.00 92.00 200 ALA A CA 1
ATOM 1543 C C . ALA A 1 200 ? 7.313 0.525 8.091 1.00 92.00 200 ALA A C 1
ATOM 1545 O O . ALA A 1 200 ? 8.121 -0.319 8.472 1.00 92.00 200 ALA A O 1
ATOM 1546 N N . GLU A 1 201 ? 7.230 0.898 6.810 1.00 88.81 201 GLU A N 1
ATOM 1547 C CA . GLU A 1 201 ? 8.076 0.344 5.736 1.00 88.81 201 GLU A CA 1
ATOM 1548 C C . GLU A 1 201 ? 9.573 0.591 5.975 1.00 88.81 201 GLU A C 1
ATOM 1550 O O . GLU A 1 201 ? 10.400 -0.304 5.786 1.00 88.81 201 GLU A O 1
ATOM 1555 N N . VAL A 1 202 ? 9.933 1.797 6.427 1.00 87.12 202 VAL A N 1
ATOM 1556 C CA . VAL A 1 202 ? 11.320 2.127 6.788 1.00 87.12 202 VAL A CA 1
ATOM 1557 C C . VAL A 1 202 ? 11.795 1.265 7.958 1.00 87.12 202 VAL A C 1
ATOM 1559 O O . VAL A 1 202 ? 12.879 0.695 7.867 1.00 87.12 202 VAL A O 1
ATOM 1562 N N . GLY A 1 203 ? 10.981 1.095 9.004 1.00 86.44 203 GLY A N 1
ATOM 1563 C CA . GLY A 1 203 ? 11.326 0.238 10.142 1.00 86.44 203 GLY A CA 1
ATOM 1564 C C . GLY A 1 203 ? 11.602 -1.211 9.728 1.00 86.44 203 GLY A C 1
ATOM 1565 O O . GLY A 1 203 ? 12.635 -1.783 10.084 1.00 86.44 203 GLY A O 1
ATOM 1566 N N . VAL A 1 204 ? 10.743 -1.790 8.883 1.00 88.19 204 VAL A N 1
ATOM 1567 C CA . VAL A 1 204 ? 10.964 -3.142 8.336 1.00 88.19 204 VAL A CA 1
ATOM 1568 C C . VAL A 1 204 ? 12.276 -3.213 7.554 1.00 88.19 204 VAL A C 1
ATOM 1570 O O . VAL A 1 204 ? 13.055 -4.150 7.739 1.00 88.19 204 VAL A O 1
ATOM 1573 N N . LYS A 1 205 ? 12.564 -2.210 6.715 1.00 84.31 205 LYS A N 1
ATOM 1574 C CA . LYS A 1 205 ? 13.807 -2.145 5.932 1.00 84.31 205 LYS A CA 1
ATOM 1575 C C . LYS A 1 205 ? 15.057 -2.015 6.810 1.00 84.31 205 LYS A C 1
ATOM 1577 O O . LYS A 1 205 ? 16.107 -2.546 6.455 1.00 84.31 205 LYS A O 1
ATOM 1582 N N . GLU A 1 206 ? 14.946 -1.337 7.947 1.00 85.62 206 GLU A N 1
ATOM 1583 C CA . GLU A 1 206 ? 16.012 -1.189 8.946 1.00 85.62 206 GLU A CA 1
ATOM 1584 C C . GLU A 1 206 ? 16.129 -2.402 9.891 1.00 85.62 206 GLU A C 1
ATOM 1586 O O . GLU A 1 206 ? 17.043 -2.461 10.714 1.00 85.62 206 GLU A O 1
ATOM 1591 N N . GLY A 1 207 ? 15.249 -3.401 9.751 1.00 81.81 207 GLY A N 1
ATOM 1592 C CA . GLY A 1 207 ? 15.280 -4.646 10.518 1.00 81.81 207 GLY A CA 1
ATOM 1593 C C . GLY A 1 207 ? 14.663 -4.541 11.915 1.00 81.81 207 GLY A C 1
ATOM 1594 O O . GLY A 1 207 ? 14.980 -5.359 12.779 1.00 81.81 207 GLY A O 1
ATOM 1595 N N . THR A 1 208 ? 13.796 -3.555 12.166 1.00 74.50 208 THR A N 1
ATOM 1596 C CA . THR A 1 208 ? 13.209 -3.313 13.498 1.00 74.50 208 THR A CA 1
ATOM 1597 C C . THR A 1 208 ? 12.020 -4.218 13.838 1.00 74.50 208 THR A C 1
ATOM 1599 O O . THR A 1 208 ? 11.536 -4.179 14.968 1.00 74.50 208 THR A O 1
ATOM 1602 N N . GLY A 1 209 ? 11.543 -5.035 12.895 1.00 82.94 209 GLY A N 1
ATOM 1603 C CA . GLY A 1 209 ? 10.442 -5.978 13.097 1.00 82.94 209 GLY A CA 1
ATOM 1604 C C . GLY A 1 209 ? 9.801 -6.431 11.786 1.00 82.94 209 GLY A C 1
ATOM 1605 O O . GLY A 1 209 ? 10.248 -6.051 10.702 1.00 82.94 209 GLY A O 1
ATOM 1606 N N . ASP A 1 210 ? 8.752 -7.248 11.887 1.00 93.38 210 ASP A N 1
ATOM 1607 C CA . ASP A 1 210 ? 7.889 -7.563 10.749 1.00 93.38 210 ASP A CA 1
ATOM 1608 C C . ASP A 1 210 ? 6.919 -6.408 10.447 1.00 93.38 210 ASP A C 1
ATOM 1610 O O . ASP A 1 210 ? 6.676 -5.525 11.274 1.00 93.38 210 ASP A O 1
ATOM 1614 N N . LEU A 1 211 ? 6.359 -6.424 9.238 1.00 93.19 211 LEU A N 1
ATOM 1615 C CA . LEU A 1 211 ? 5.509 -5.346 8.748 1.00 93.19 211 LEU A CA 1
ATOM 1616 C C . LEU A 1 211 ? 4.204 -5.188 9.531 1.00 93.19 211 LEU A C 1
ATOM 1618 O O . LEU A 1 211 ? 3.787 -4.056 9.749 1.00 93.19 211 LEU A O 1
ATOM 1622 N N . ASP A 1 212 ? 3.574 -6.279 9.969 1.00 94.75 212 ASP A N 1
ATOM 1623 C CA . ASP A 1 212 ? 2.303 -6.221 10.705 1.00 94.75 212 ASP A CA 1
ATOM 1624 C C . ASP A 1 212 ? 2.522 -5.511 12.051 1.00 94.75 212 ASP A C 1
ATOM 1626 O O . ASP A 1 212 ? 1.803 -4.570 12.397 1.00 94.75 212 ASP A O 1
ATOM 1630 N N . THR A 1 213 ? 3.603 -5.869 12.752 1.00 94.69 213 THR A N 1
ATOM 1631 C CA . THR A 1 213 ? 4.003 -5.224 14.010 1.00 94.69 213 THR A CA 1
ATOM 1632 C C . THR A 1 213 ? 4.311 -3.735 13.817 1.00 94.69 213 THR A C 1
ATOM 1634 O O . THR A 1 213 ? 3.827 -2.896 14.584 1.00 94.69 213 THR A O 1
ATOM 1637 N N . MET A 1 214 ? 5.095 -3.382 12.793 1.00 94.81 214 MET A N 1
ATOM 1638 C CA . MET A 1 214 ? 5.466 -1.984 12.528 1.00 94.81 214 MET A CA 1
ATOM 1639 C C . MET A 1 214 ? 4.262 -1.136 12.096 1.00 94.81 214 MET A C 1
ATOM 1641 O O . MET A 1 214 ? 4.114 -0.000 12.553 1.00 94.81 214 MET A O 1
ATOM 1645 N N . LEU A 1 215 ? 3.372 -1.688 11.265 1.00 94.38 215 LEU A N 1
ATOM 1646 C CA . LEU A 1 215 ? 2.137 -1.018 10.856 1.00 94.38 215 LEU A CA 1
ATOM 1647 C C . LEU A 1 215 ? 1.227 -0.769 12.048 1.00 94.38 215 LEU A C 1
ATOM 1649 O O . LEU A 1 215 ? 0.790 0.365 12.229 1.00 94.38 215 LEU A O 1
ATOM 1653 N N . GLN A 1 216 ? 0.968 -1.788 12.873 1.00 94.12 216 GLN A N 1
ATOM 1654 C CA . GLN A 1 216 ? 0.125 -1.625 14.055 1.00 94.12 216 GLN A CA 1
ATOM 1655 C C . GLN A 1 216 ? 0.671 -0.512 14.957 1.00 94.12 216 GLN A C 1
ATOM 1657 O O . GLN A 1 216 ? -0.065 0.394 15.336 1.00 94.12 216 GLN A O 1
ATOM 1662 N N . GLN A 1 217 ? 1.980 -0.516 15.221 1.00 94.06 217 GLN A N 1
ATOM 1663 C CA . GLN A 1 217 ? 2.615 0.488 16.070 1.00 94.06 217 GLN A CA 1
ATOM 1664 C C . GLN A 1 217 ? 2.479 1.919 15.518 1.00 94.06 217 GLN A C 1
ATOM 1666 O O . GLN A 1 217 ? 2.186 2.848 16.278 1.00 94.06 217 GLN A O 1
ATOM 1671 N N . GLU A 1 218 ? 2.726 2.136 14.223 1.00 92.62 218 GLU A N 1
ATOM 1672 C CA . GLU A 1 218 ? 2.633 3.473 13.621 1.00 92.62 218 GLU A CA 1
ATOM 1673 C C . GLU A 1 218 ? 1.182 3.936 13.430 1.00 92.62 218 GLU A C 1
ATOM 1675 O O . GLU A 1 218 ? 0.887 5.125 13.593 1.00 92.62 218 GLU A O 1
ATOM 1680 N N . LEU A 1 219 ? 0.257 3.015 13.148 1.00 91.12 219 LEU A N 1
ATOM 1681 C CA . LEU A 1 219 ? -1.167 3.321 13.018 1.00 91.12 219 LEU A CA 1
ATOM 1682 C C . LEU A 1 219 ? -1.823 3.619 14.370 1.00 91.12 219 LEU A C 1
ATOM 1684 O O . LEU A 1 219 ? -2.589 4.579 14.458 1.00 91.12 219 LEU A O 1
ATOM 1688 N N . ASP A 1 220 ? -1.446 2.922 15.443 1.00 90.62 220 ASP A N 1
ATOM 1689 C CA . ASP A 1 220 ? -1.900 3.242 16.803 1.00 90.62 220 ASP A CA 1
ATOM 1690 C C . ASP A 1 220 ? -1.480 4.665 17.203 1.00 90.62 220 ASP A C 1
ATOM 1692 O O . ASP A 1 220 ? -2.281 5.442 17.729 1.00 90.62 220 ASP A O 1
ATOM 1696 N N . LYS A 1 221 ? -0.239 5.061 16.878 1.00 89.38 221 LYS A N 1
ATOM 1697 C CA . LYS A 1 221 ? 0.245 6.440 17.081 1.00 89.38 221 LYS A CA 1
ATOM 1698 C C . LYS A 1 221 ? -0.513 7.458 16.233 1.00 89.38 221 LYS A C 1
ATOM 1700 O O . LYS A 1 221 ? -0.617 8.615 16.641 1.00 89.38 221 LYS A O 1
ATOM 1705 N N . TYR A 1 222 ? -0.963 7.075 15.040 1.00 85.94 222 TYR A N 1
ATOM 1706 C CA . TYR A 1 222 ? -1.762 7.933 14.169 1.00 85.94 222 TYR A CA 1
ATOM 1707 C C . TYR A 1 222 ? -3.180 8.123 14.722 1.00 85.94 222 TYR A C 1
ATOM 1709 O O . TYR A 1 222 ? -3.647 9.257 14.770 1.00 85.94 222 TYR A O 1
ATOM 1717 N N . TRP A 1 223 ? -3.833 7.053 15.182 1.00 84.50 223 TRP A N 1
ATOM 1718 C CA . TRP A 1 223 ? -5.200 7.089 15.715 1.00 84.50 223 TRP A CA 1
ATOM 1719 C C . TRP A 1 223 ? -5.314 7.689 17.121 1.00 84.50 223 TRP A C 1
ATOM 1721 O O . TRP A 1 223 ? -6.392 8.139 17.498 1.00 84.50 223 TRP A O 1
ATOM 1731 N N . ALA A 1 224 ? -4.228 7.715 17.896 1.00 82.88 224 ALA A N 1
ATOM 1732 C CA . ALA A 1 224 ? -4.199 8.328 19.225 1.00 82.88 224 ALA A CA 1
ATOM 1733 C C . ALA A 1 224 ? -4.091 9.871 19.220 1.00 82.88 224 ALA A C 1
ATOM 1735 O O . ALA A 1 224 ? -4.078 10.475 20.294 1.00 82.88 224 ALA A O 1
ATOM 1736 N N . ARG A 1 225 ? -3.953 10.503 18.046 1.00 66.38 225 ARG A N 1
ATOM 1737 C CA . ARG A 1 225 ? -3.833 11.963 17.874 1.00 66.38 225 ARG A CA 1
ATOM 1738 C C . ARG A 1 225 ? -5.178 12.609 17.583 1.00 66.38 225 ARG A C 1
ATOM 1740 O O . ARG A 1 225 ? -5.371 13.738 18.081 1.00 66.38 225 ARG A O 1
#

Sequence (225 aa):
MNNPINDVFDALTPTEGQKAKMWNAISAQKNIQPIRSRSPIRRRLLASLTACFLMVVVSATAYAATDGKVISIIKNQMNKIFFASGSSIMLQINDDGGSVGTDGIKGEWLVKESSFGRLVLTVNGEDMNITDTLSEKGYFYYDYRDDAGILHRVYIVKNAGGTKDYAERWYSQYEWLPELGVGGGSRGTSGPLSRAIMLAEVGVKEGTGDLDTMLQQELDKYWAR

Radius of gyration: 30.67 Å; chains: 1; bounding box: 66×47×88 Å

Foldseek 3Di:
DDDVVVVVVVVPDDDPVRVVVVVVVVVVVVPDDDDDDDDDDPVVVVVVVVVVVVVVVVVVCVCVVCVVVVVVVVPQPQDWDADQLRWIWGWGQDPVLAIDTDATDQGHDQWDQDPVRFTWGAGPNDTDGCRVVCVPLQKDKDWDADPVRFIKIKIKGQDQDDPPDQVPDRIWIWMARLVSLDTYNTDPQDPLNVVLLSQLSVCVVVVVDDSSVSSSVSVVVVNVD

Secondary structure (DSSP, 8-state):
---HHHHHHHHHSPPHHHHHHHHHHHHHHHT-PPPP----STHHHHHHHHHHHHHHHHHHHHHHHTTTHHHHHHH--EEEEE-TTS-EEEEEE-TTS-EEEEPP--PPPSEEE-TTS-EEEEETTEEEE-HHHHHHHSEEEEEEE-TT--EEEEEEEE-S---SS-TT-SEEEEEEETTTTEEEEEES--HHHHHHHHHHHHHHHTTSS-HHHHHHHHHHHHHT-

pLDDT: mean 71.08, std 18.1, range [38.25, 95.38]